Protein AF-A0AAD7UH93-F1 (afdb_monomer_lite)

Structure (mmCIF, N/CA/C/O backbone):
data_AF-A0AAD7UH93-F1
#
_entry.id   AF-A0AAD7UH93-F1
#
loop_
_atom_site.group_PDB
_atom_site.id
_atom_site.type_symbol
_atom_site.label_atom_id
_atom_site.label_alt_id
_atom_site.label_comp_id
_atom_site.label_asym_id
_atom_site.label_entity_id
_atom_site.label_seq_id
_atom_site.pdbx_PDB_ins_code
_atom_site.Cartn_x
_atom_site.Cartn_y
_atom_site.Cartn_z
_atom_site.occupancy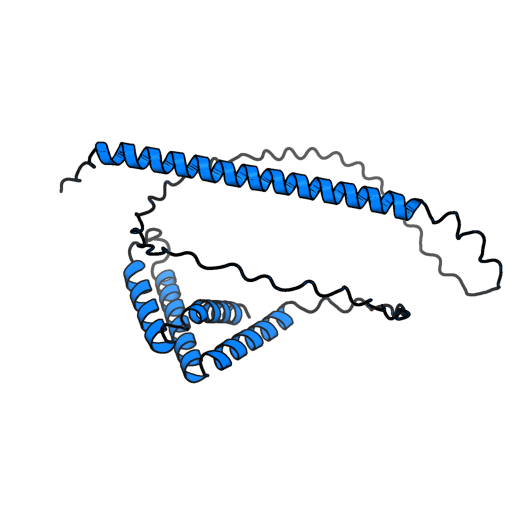
_atom_site.B_iso_or_equiv
_atom_site.auth_seq_id
_atom_site.auth_comp_id
_atom_site.auth_asym_id
_atom_site.auth_atom_id
_atom_site.pdbx_PDB_model_num
ATOM 1 N N . MET A 1 1 ? 39.355 0.884 -22.010 1.00 44.31 1 MET A N 1
ATOM 2 C CA . MET A 1 1 ? 38.090 1.369 -21.426 1.00 44.31 1 MET A CA 1
ATOM 3 C C . MET A 1 1 ? 38.388 2.728 -20.828 1.00 44.31 1 MET A C 1
ATOM 5 O O . MET A 1 1 ? 39.235 2.792 -19.950 1.00 44.31 1 MET A O 1
ATOM 9 N N . GLY A 1 2 ? 37.830 3.796 -21.395 1.00 57.25 2 GLY A N 1
ATOM 10 C CA . GLY A 1 2 ? 37.957 5.149 -20.855 1.00 57.25 2 GLY A CA 1
ATOM 11 C C . GLY A 1 2 ? 36.625 5.533 -20.232 1.00 57.25 2 GLY A C 1
ATOM 12 O O . GLY A 1 2 ? 35.611 5.472 -20.922 1.00 57.25 2 GLY A O 1
ATOM 13 N N . TRP A 1 3 ? 36.628 5.859 -18.944 1.00 62.72 3 TRP A N 1
ATOM 14 C CA . TRP A 1 3 ? 35.484 6.475 -18.283 1.00 62.72 3 TRP A CA 1
ATOM 15 C C . TRP A 1 3 ? 35.371 7.900 -18.823 1.00 62.72 3 TRP A C 1
ATOM 17 O O . TRP A 1 3 ? 36.343 8.655 -18.775 1.00 62.72 3 TRP A O 1
ATOM 27 N N . ALA A 1 4 ? 34.236 8.227 -19.437 1.00 67.00 4 ALA A N 1
ATOM 28 C CA . ALA A 1 4 ? 33.980 9.577 -19.915 1.00 67.00 4 ALA A CA 1
ATOM 29 C C . ALA A 1 4 ? 33.965 10.518 -18.703 1.00 67.00 4 ALA A C 1
ATOM 31 O O . ALA A 1 4 ? 33.222 10.275 -17.754 1.00 67.00 4 ALA A O 1
ATOM 32 N N . GLN A 1 5 ? 34.811 11.551 -18.716 1.00 66.06 5 GLN A N 1
ATOM 33 C CA . GLN A 1 5 ? 34.751 12.597 -17.700 1.00 66.06 5 GLN A CA 1
ATOM 34 C C . GLN A 1 5 ? 33.434 13.369 -17.878 1.00 66.06 5 GLN A C 1
ATOM 36 O O . GLN A 1 5 ? 33.130 13.748 -19.013 1.00 66.06 5 GLN A O 1
ATOM 41 N N . PRO A 1 6 ? 32.641 13.559 -16.810 1.00 64.75 6 PRO A N 1
ATOM 42 C CA . PRO A 1 6 ? 31.413 14.341 -16.879 1.00 64.75 6 PRO A CA 1
ATOM 43 C C . PRO A 1 6 ? 31.722 15.795 -17.259 1.00 64.75 6 PRO A C 1
ATOM 45 O O . PRO A 1 6 ? 32.748 16.346 -16.857 1.00 64.75 6 PRO A O 1
ATOM 48 N N . ASP A 1 7 ? 30.844 16.390 -18.072 1.00 67.44 7 ASP A N 1
ATOM 49 C CA . ASP A 1 7 ? 30.955 17.791 -18.486 1.00 67.44 7 ASP A CA 1
ATOM 50 C C . ASP A 1 7 ? 30.861 18.697 -17.240 1.00 67.44 7 ASP A C 1
ATOM 52 O O . ASP A 1 7 ? 29.869 18.588 -16.515 1.00 67.44 7 ASP A O 1
ATOM 56 N N . PRO A 1 8 ? 31.833 19.593 -16.990 1.00 70.44 8 PRO A N 1
ATOM 57 C CA . PRO A 1 8 ? 31.873 20.424 -15.781 1.00 70.44 8 PRO A CA 1
ATOM 58 C C . PRO A 1 8 ? 30.649 21.339 -15.648 1.00 70.44 8 PRO A C 1
ATOM 60 O O . PRO A 1 8 ? 30.152 21.536 -14.547 1.00 70.44 8 PRO A O 1
ATOM 63 N N . ASP A 1 9 ? 30.095 21.800 -16.770 1.00 69.31 9 ASP A N 1
ATOM 64 C CA . ASP A 1 9 ? 28.918 22.676 -16.785 1.00 69.31 9 ASP A CA 1
ATOM 65 C C . ASP A 1 9 ? 27.647 21.979 -16.256 1.00 69.31 9 ASP A C 1
ATOM 67 O O . ASP A 1 9 ? 26.721 22.643 -15.812 1.00 69.31 9 ASP A O 1
ATOM 71 N N . LYS A 1 10 ? 27.582 20.638 -16.275 1.00 66.38 10 LYS A N 1
ATOM 72 C CA . LYS A 1 10 ? 26.445 19.880 -15.711 1.00 66.38 10 LYS A CA 1
ATOM 73 C C . LYS A 1 10 ? 26.576 19.638 -14.208 1.00 66.38 10 LYS A C 1
ATOM 75 O O . LYS A 1 10 ? 25.622 19.171 -13.596 1.00 66.38 10 LYS A O 1
ATOM 80 N N . ILE A 1 11 ? 27.760 19.878 -13.647 1.00 66.44 11 ILE A N 1
ATOM 81 C CA . ILE A 1 11 ? 28.032 19.689 -12.222 1.00 66.44 11 ILE A CA 1
ATOM 82 C C . ILE A 1 11 ? 27.521 20.907 -11.450 1.00 66.44 11 ILE A C 1
ATOM 84 O O . ILE A 1 11 ? 26.835 20.726 -10.453 1.00 66.44 11 ILE A O 1
ATOM 88 N N . GLU A 1 12 ? 27.742 22.122 -11.964 1.00 70.31 12 GLU A N 1
ATOM 89 C CA . GLU A 1 12 ? 27.239 23.356 -11.335 1.00 70.31 12 GLU A CA 1
ATOM 90 C C . GLU A 1 12 ? 25.698 23.378 -11.248 1.00 70.31 12 GLU A C 1
ATOM 92 O O . GLU A 1 12 ? 25.150 23.674 -10.189 1.00 70.31 12 GLU A O 1
ATOM 97 N N . ASP A 1 13 ? 24.994 22.968 -12.312 1.00 77.56 13 ASP A N 1
ATOM 98 C CA . ASP A 1 13 ? 23.522 22.865 -12.303 1.00 77.56 13 ASP A CA 1
ATOM 99 C C . ASP A 1 13 ? 23.018 21.824 -11.277 1.00 77.56 13 ASP A C 1
ATOM 101 O O . ASP A 1 13 ? 21.977 22.008 -10.646 1.00 77.56 13 ASP A O 1
ATOM 105 N N . ALA A 1 14 ? 23.754 20.721 -11.093 1.00 74.81 14 ALA A N 1
ATOM 106 C CA . ALA A 1 14 ? 23.387 19.676 -10.139 1.00 74.81 14 ALA A CA 1
ATOM 107 C C . ALA A 1 14 ? 23.611 20.117 -8.684 1.00 74.81 14 ALA A C 1
ATOM 109 O O . ALA A 1 14 ? 22.807 19.786 -7.815 1.00 74.81 14 ALA A O 1
ATOM 110 N N . GLU A 1 15 ? 24.673 20.879 -8.420 1.00 87.44 15 GLU A N 1
ATOM 111 C CA . GLU A 1 15 ? 24.954 21.448 -7.099 1.00 87.44 15 GLU A CA 1
ATOM 112 C C . GLU A 1 15 ? 23.875 22.462 -6.680 1.00 87.44 15 GLU A C 1
ATOM 114 O O . GLU A 1 15 ? 23.418 22.435 -5.535 1.00 87.44 15 GLU A O 1
ATOM 119 N N . GLU A 1 16 ? 23.400 23.309 -7.602 1.00 89.56 16 GLU A N 1
ATOM 120 C CA . GLU A 1 16 ? 22.313 24.259 -7.321 1.00 89.56 16 GLU A CA 1
ATOM 121 C C . GLU A 1 16 ? 20.979 23.541 -7.040 1.00 89.56 16 GLU A C 1
ATOM 123 O O . GLU A 1 16 ? 20.253 23.906 -6.109 1.00 89.56 16 GLU A O 1
ATOM 128 N N . ASP A 1 17 ? 20.665 22.481 -7.789 1.00 88.25 17 ASP A N 1
ATOM 129 C CA . ASP A 1 17 ? 19.469 21.661 -7.560 1.00 88.25 17 ASP A CA 1
ATOM 130 C C . ASP A 1 17 ? 19.500 20.952 -6.195 1.00 88.25 17 ASP A C 1
ATOM 132 O O . ASP A 1 17 ? 18.473 20.893 -5.507 1.00 88.25 17 ASP A O 1
ATOM 136 N N . ILE A 1 18 ? 20.668 20.447 -5.780 1.00 91.00 18 ILE A N 1
ATOM 137 C CA . ILE A 1 18 ? 20.858 19.827 -4.462 1.00 91.00 18 ILE A CA 1
ATOM 138 C C . ILE A 1 18 ? 20.639 20.864 -3.360 1.00 91.00 18 ILE A C 1
ATOM 140 O O . ILE A 1 18 ? 19.800 20.643 -2.487 1.00 91.00 18 ILE A O 1
ATOM 144 N N . HIS A 1 19 ? 21.289 22.025 -3.446 1.00 94.38 19 HIS A N 1
ATOM 145 C CA . HIS A 1 19 ? 21.152 23.075 -2.436 1.00 94.38 19 HIS A CA 1
ATOM 146 C C . HIS A 1 19 ? 19.698 23.565 -2.307 1.00 94.38 19 HIS A C 1
ATOM 148 O O . HIS A 1 19 ? 19.180 23.745 -1.205 1.00 94.38 19 HIS A O 1
ATOM 154 N N . ASN A 1 20 ? 18.992 23.738 -3.428 1.00 93.38 20 ASN A N 1
ATOM 155 C CA . ASN A 1 20 ? 17.572 24.106 -3.418 1.00 93.38 20 ASN A CA 1
ATOM 156 C C . ASN A 1 20 ? 16.704 23.032 -2.745 1.00 93.38 20 ASN A C 1
ATOM 158 O O . ASN A 1 20 ? 15.717 23.342 -2.068 1.00 93.38 20 ASN A O 1
ATOM 162 N N . ARG A 1 21 ? 17.047 21.753 -2.937 1.00 94.19 21 ARG A N 1
ATOM 163 C CA . ARG A 1 21 ? 16.331 20.641 -2.314 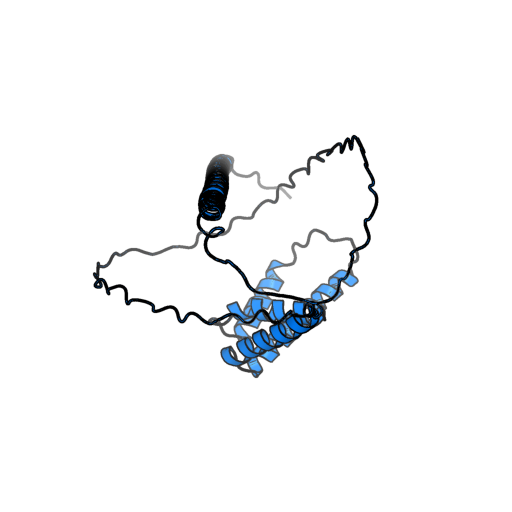1.00 94.19 21 ARG A CA 1
ATOM 164 C C . ARG A 1 21 ? 16.593 20.569 -0.812 1.00 94.19 21 ARG A C 1
ATOM 166 O O . ARG A 1 21 ? 15.646 20.318 -0.066 1.00 94.19 21 ARG A O 1
ATOM 173 N N . GLU A 1 22 ? 17.827 20.801 -0.383 1.00 94.31 22 GLU A N 1
ATOM 174 C CA . GLU A 1 22 ? 18.216 20.883 1.027 1.00 94.31 22 GLU A CA 1
ATOM 175 C C . GLU A 1 22 ? 17.482 22.026 1.732 1.00 94.31 22 GLU A C 1
ATOM 177 O O . GLU A 1 22 ? 16.788 21.779 2.717 1.00 94.31 22 GLU A O 1
ATOM 182 N N . GLU A 1 23 ? 17.498 23.237 1.164 1.00 97.31 23 GLU A N 1
ATOM 183 C CA . GLU A 1 23 ? 16.775 24.395 1.713 1.00 97.31 23 GLU A CA 1
ATOM 184 C C . GLU A 1 23 ? 15.265 24.112 1.838 1.00 97.31 23 GLU A C 1
ATOM 186 O O . GLU A 1 23 ? 14.625 24.448 2.841 1.00 97.31 23 GLU A O 1
ATOM 191 N N . GLN A 1 24 ? 14.675 23.431 0.848 1.00 95.69 24 GLN A N 1
ATOM 192 C CA . GLN A 1 24 ? 13.274 23.018 0.919 1.00 95.69 24 GLN A CA 1
ATOM 193 C C . GLN A 1 24 ? 13.020 22.035 2.074 1.00 95.69 24 GLN A C 1
ATOM 195 O O . GLN A 1 24 ? 12.021 22.169 2.789 1.00 95.69 24 GLN A O 1
ATOM 200 N N . LEU A 1 25 ? 13.884 21.032 2.245 1.00 94.62 25 LEU A N 1
ATOM 201 C CA . LEU A 1 25 ? 13.751 20.036 3.309 1.00 94.62 25 LEU A CA 1
ATOM 202 C C . LEU A 1 25 ? 13.932 20.667 4.695 1.00 94.62 25 LEU A C 1
ATOM 204 O O . LEU A 1 25 ? 13.162 20.355 5.607 1.00 94.62 25 LEU A O 1
ATOM 208 N N . GLU A 1 26 ? 14.870 21.602 4.846 1.00 95.62 26 GLU A N 1
ATOM 209 C CA . GLU A 1 26 ? 15.052 22.373 6.077 1.00 95.62 26 GLU A CA 1
ATOM 210 C C . GLU A 1 26 ? 13.798 23.183 6.432 1.00 95.62 26 GLU A C 1
ATOM 212 O O . GLU A 1 26 ? 13.328 23.131 7.573 1.00 95.62 26 GLU A O 1
ATOM 217 N N . ALA A 1 27 ? 13.185 23.854 5.452 1.00 96.56 27 ALA A N 1
ATOM 218 C CA . ALA A 1 27 ? 11.944 24.599 5.660 1.00 96.56 27 ALA A CA 1
ATOM 219 C C . ALA A 1 27 ? 10.768 23.687 6.072 1.00 96.56 27 ALA A C 1
ATOM 221 O O . ALA A 1 27 ? 9.943 24.057 6.917 1.00 96.56 27 ALA A O 1
ATOM 222 N N . GLU A 1 28 ? 10.677 22.477 5.509 1.00 94.19 28 GLU A N 1
ATOM 223 C CA . GLU A 1 28 ? 9.668 21.481 5.896 1.00 94.19 28 GLU A CA 1
ATOM 224 C C . GLU A 1 28 ? 9.896 20.960 7.330 1.00 94.19 28 GLU A C 1
ATOM 226 O O . GLU A 1 28 ? 8.941 20.830 8.113 1.00 94.19 28 GLU A O 1
ATOM 231 N N . LEU A 1 29 ? 11.151 20.715 7.718 1.00 96.25 29 LEU A N 1
ATOM 232 C CA . LEU A 1 29 ? 11.515 20.335 9.085 1.00 96.25 29 LEU A CA 1
ATOM 233 C C . LEU A 1 29 ? 11.204 21.450 10.088 1.00 96.25 29 LEU A C 1
ATOM 235 O O . LEU A 1 29 ? 10.614 21.188 11.141 1.00 96.25 29 LEU A O 1
ATOM 239 N N . GLU A 1 30 ? 11.516 22.702 9.759 1.00 97.19 30 GLU A N 1
ATOM 240 C CA . GLU A 1 30 ? 11.187 23.841 10.614 1.00 97.19 30 GLU A CA 1
ATOM 241 C C . GLU A 1 30 ? 9.667 23.979 10.789 1.00 97.19 30 GLU A C 1
ATOM 243 O O . GLU A 1 30 ? 9.171 24.064 11.918 1.00 97.19 30 GLU A O 1
ATOM 248 N N . TYR A 1 31 ? 8.903 23.879 9.698 1.00 97.12 31 TYR A N 1
ATOM 249 C CA . TYR A 1 31 ? 7.442 23.927 9.741 1.00 97.12 31 TYR A CA 1
ATOM 250 C C . TYR A 1 31 ? 6.842 22.836 10.642 1.00 97.12 31 TYR A C 1
ATOM 252 O O . TYR A 1 31 ? 5.959 23.099 11.472 1.00 97.12 31 TYR A O 1
ATOM 260 N N . THR A 1 32 ? 7.311 21.593 10.508 1.00 94.56 32 THR A N 1
ATOM 261 C CA . THR A 1 32 ? 6.820 20.475 11.329 1.00 94.56 32 THR A CA 1
ATOM 262 C C . THR A 1 32 ? 7.191 20.639 12.802 1.00 94.56 32 THR A C 1
ATOM 264 O O . THR A 1 32 ? 6.356 20.357 13.673 1.00 94.56 32 THR A O 1
ATOM 267 N N . LYS A 1 33 ? 8.382 21.172 13.099 1.00 96.69 33 LYS A N 1
ATOM 268 C CA . LYS A 1 33 ? 8.819 21.513 14.457 1.00 96.69 33 LYS A CA 1
ATOM 269 C C . LYS A 1 33 ? 7.914 22.570 15.088 1.00 96.69 33 LYS A C 1
ATOM 271 O O . LYS A 1 33 ? 7.389 22.332 16.179 1.00 96.69 33 LYS A O 1
ATOM 276 N N . THR A 1 34 ? 7.635 23.670 14.383 1.00 97.25 34 THR A N 1
ATOM 277 C CA . THR A 1 34 ? 6.711 24.715 14.857 1.00 97.25 34 THR A CA 1
ATOM 278 C C . THR A 1 34 ? 5.322 24.144 15.136 1.00 97.25 34 THR A C 1
ATOM 280 O O . THR A 1 34 ? 4.753 24.366 16.206 1.00 97.25 34 THR A O 1
ATOM 283 N N . ARG A 1 35 ? 4.783 23.320 14.230 1.00 97.56 35 ARG A N 1
ATOM 284 C CA . ARG A 1 35 ? 3.468 22.689 14.415 1.00 97.56 35 ARG A CA 1
ATOM 285 C C . ARG A 1 35 ? 3.420 21.778 15.647 1.00 97.56 35 ARG A C 1
ATOM 287 O O . ARG A 1 35 ? 2.410 21.742 16.355 1.00 97.56 35 ARG A O 1
ATOM 294 N N . CYS A 1 36 ? 4.495 21.039 15.922 1.00 97.50 36 CYS A N 1
ATOM 295 C CA . CYS A 1 36 ? 4.596 20.213 17.125 1.00 97.50 36 CYS A CA 1
ATOM 296 C C . CYS A 1 36 ? 4.598 21.062 18.405 1.00 97.50 36 CYS A C 1
ATOM 298 O O . CYS A 1 36 ? 3.958 20.695 19.394 1.00 97.50 36 CYS A O 1
ATOM 300 N N . GLU A 1 37 ? 5.284 22.205 18.395 1.00 97.69 37 GLU A N 1
ATOM 301 C CA . GLU A 1 37 ? 5.305 23.148 19.517 1.00 97.69 37 GLU A CA 1
ATOM 302 C C . GLU A 1 37 ? 3.927 23.777 19.769 1.00 97.69 37 GLU A C 1
ATOM 304 O O . GLU A 1 37 ? 3.464 23.807 20.914 1.00 97.69 37 GLU A O 1
ATOM 309 N N . GLU A 1 38 ? 3.218 24.185 18.714 1.00 96.06 38 GLU A N 1
ATOM 310 C CA . GLU A 1 38 ? 1.838 24.681 18.805 1.00 96.06 38 GLU A CA 1
ATOM 311 C C . GLU A 1 38 ? 0.882 23.633 19.389 1.00 96.06 38 GLU A C 1
ATOM 313 O O . GLU A 1 38 ? 0.045 23.944 20.247 1.00 96.06 38 GLU A O 1
ATOM 318 N N . LEU A 1 39 ? 1.022 22.370 18.970 1.00 97.81 39 LEU A N 1
ATOM 319 C CA . LEU A 1 39 ? 0.215 21.271 19.492 1.00 97.81 39 LEU A CA 1
ATOM 320 C C . LEU A 1 39 ? 0.493 21.042 20.984 1.00 97.81 39 LEU A C 1
ATOM 322 O O . LEU A 1 39 ? -0.452 20.937 21.770 1.00 97.81 39 LEU A O 1
ATOM 326 N N . ARG A 1 40 ? 1.769 21.019 21.402 1.00 97.50 40 ARG A N 1
ATOM 327 C CA . ARG A 1 40 ? 2.135 20.909 22.827 1.00 97.50 40 ARG A CA 1
ATOM 328 C C . ARG A 1 40 ? 1.537 22.047 23.645 1.00 97.50 40 ARG A C 1
ATOM 330 O O . ARG A 1 40 ? 0.949 21.788 24.696 1.00 97.50 40 ARG A O 1
ATOM 337 N N . LYS A 1 41 ? 1.636 23.284 23.153 1.00 97.56 41 LYS A N 1
ATOM 338 C CA . LYS A 1 41 ? 1.053 24.462 23.804 1.00 97.56 41 LYS A CA 1
ATOM 339 C C . LYS A 1 41 ? -0.462 24.317 23.958 1.00 97.56 41 LYS A C 1
ATOM 341 O O . LYS A 1 41 ? -0.980 24.471 25.060 1.00 97.56 41 LYS A O 1
ATOM 346 N N . THR A 1 42 ? -1.160 23.912 22.898 1.00 97.94 42 THR A N 1
ATOM 347 C CA . THR A 1 42 ? -2.618 23.700 22.920 1.00 97.94 42 THR A CA 1
ATOM 348 C C . THR A 1 42 ? -3.028 22.617 23.920 1.00 97.94 42 THR A C 1
ATOM 350 O O . THR A 1 42 ? -4.016 22.766 24.647 1.00 97.94 42 THR A O 1
ATOM 353 N N . LEU A 1 43 ? -2.258 21.528 24.008 1.00 97.62 43 LEU A N 1
ATOM 354 C CA . LEU A 1 43 ? -2.485 20.474 24.997 1.00 97.62 43 LEU A CA 1
ATOM 355 C C . LEU A 1 43 ? -2.263 20.976 26.428 1.00 97.62 43 LEU A C 1
ATOM 357 O O . LEU A 1 43 ? -3.058 20.662 27.316 1.00 97.62 43 LEU A O 1
ATOM 361 N N . GLN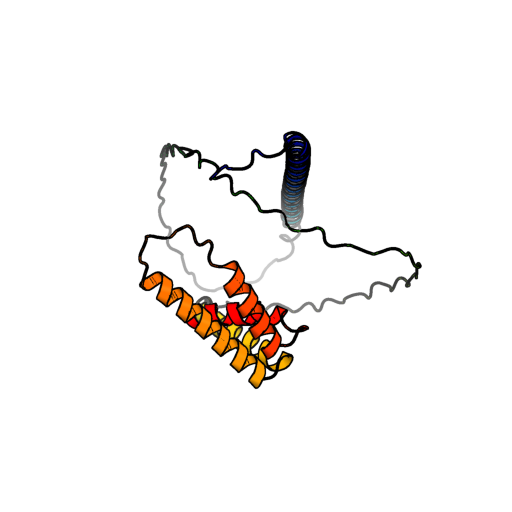 A 1 44 ? -1.228 21.783 26.664 1.00 96.62 44 GLN A N 1
ATOM 362 C CA . GLN A 1 44 ? -0.953 22.376 27.972 1.00 96.62 44 GLN A CA 1
ATOM 363 C C . GLN A 1 44 ? -2.028 23.394 28.388 1.00 96.62 44 GLN A C 1
ATOM 365 O O . GLN A 1 44 ? -2.453 23.401 29.550 1.00 96.62 44 GLN A O 1
ATOM 370 N N . ASP A 1 45 ? -2.521 24.196 27.446 1.00 95.62 45 ASP A N 1
ATOM 371 C CA . ASP A 1 45 ? -3.627 25.130 27.657 1.00 95.62 45 ASP A CA 1
ATOM 372 C C . ASP A 1 45 ? -4.919 24.378 27.990 1.00 95.62 45 ASP A C 1
ATOM 374 O O . ASP A 1 45 ? -5.584 24.690 28.981 1.00 95.62 45 ASP A O 1
ATOM 378 N N . THR A 1 46 ? -5.229 23.317 27.239 1.00 96.50 46 THR A N 1
ATOM 379 C CA . THR A 1 46 ? -6.396 22.454 27.485 1.00 96.50 46 THR A CA 1
ATOM 380 C C . THR A 1 46 ? -6.301 21.770 28.847 1.00 96.50 46 THR A C 1
ATOM 382 O O . THR A 1 46 ? -7.267 21.763 29.610 1.00 96.50 46 THR A O 1
ATOM 385 N N . LYS A 1 47 ? -5.120 21.256 29.210 1.00 95.00 47 LYS A N 1
ATOM 386 C CA . LYS A 1 47 ? -4.859 20.673 30.533 1.00 95.00 47 LYS A CA 1
ATOM 387 C C . LYS A 1 47 ? -5.094 21.694 31.647 1.00 95.00 47 LYS A C 1
ATOM 389 O O . LYS A 1 47 ? -5.766 21.388 32.631 1.00 95.00 47 LYS A O 1
ATOM 394 N N . SER A 1 48 ? -4.586 22.913 31.484 1.00 93.62 48 SER A N 1
ATOM 395 C CA . SER A 1 48 ? -4.747 24.001 32.456 1.00 93.62 48 SER A CA 1
ATOM 396 C C . SER A 1 48 ? -6.196 24.485 32.559 1.00 93.62 48 SER A C 1
ATOM 398 O O . SER A 1 48 ? -6.653 24.852 33.643 1.00 93.62 48 SER A O 1
ATOM 400 N N . TYR A 1 49 ? -6.927 24.481 31.444 1.00 94.12 49 TYR A N 1
ATOM 401 C CA . TYR A 1 49 ? -8.351 24.794 31.393 1.00 94.12 49 TYR A CA 1
ATOM 402 C C . TYR A 1 49 ? -9.177 23.734 32.125 1.00 94.12 49 TYR A C 1
ATOM 404 O O . TYR A 1 49 ? -9.977 24.075 32.993 1.00 94.12 49 TYR A O 1
ATOM 412 N N . ILE A 1 50 ? -8.934 22.448 31.850 1.00 91.56 50 ILE A N 1
ATOM 413 C CA . ILE A 1 50 ? -9.601 21.336 32.538 1.00 91.56 50 ILE A CA 1
ATOM 414 C C . ILE A 1 50 ? -9.302 21.380 34.037 1.00 91.56 50 ILE A C 1
ATOM 416 O O . ILE A 1 50 ? -10.226 21.240 34.827 1.00 91.56 50 ILE A O 1
ATOM 420 N N . ALA A 1 51 ? -8.053 21.628 34.444 1.00 87.00 51 ALA A N 1
ATOM 421 C CA . ALA A 1 51 ? -7.694 21.737 35.858 1.00 87.00 51 ALA A CA 1
ATOM 422 C C . ALA A 1 51 ? -8.466 22.863 36.574 1.00 87.00 51 ALA A C 1
ATOM 424 O O . ALA A 1 51 ? -8.973 22.656 37.675 1.00 87.00 51 ALA A O 1
ATOM 425 N N . ARG A 1 52 ? -8.623 24.032 35.932 1.00 87.12 52 ARG A N 1
ATOM 426 C CA . ARG A 1 52 ? -9.426 25.147 36.466 1.00 87.12 52 ARG A CA 1
ATOM 427 C C . ARG A 1 52 ? -10.918 24.817 36.531 1.00 87.12 52 ARG A C 1
ATOM 429 O O . ARG A 1 52 ? -11.554 25.079 37.547 1.00 87.12 52 ARG A O 1
ATOM 436 N N . THR A 1 53 ? -11.471 24.215 35.482 1.00 85.81 53 THR A N 1
ATOM 437 C CA . THR A 1 53 ? -12.897 23.860 35.419 1.00 85.81 53 THR A CA 1
ATOM 438 C C . THR A 1 53 ? -13.250 22.717 36.376 1.00 85.81 53 THR A C 1
ATOM 440 O O . THR A 1 53 ? -14.306 22.743 37.002 1.00 85.81 53 THR A O 1
ATOM 443 N N . ALA A 1 54 ? -12.363 21.733 36.533 1.00 80.56 54 ALA A N 1
ATOM 444 C CA . ALA A 1 54 ? -12.554 20.607 37.442 1.00 80.56 54 ALA A CA 1
ATOM 445 C C . ALA A 1 54 ? -12.371 21.005 38.917 1.00 80.56 54 ALA A C 1
ATOM 447 O O . ALA A 1 54 ? -13.061 20.462 39.774 1.00 80.56 54 ALA A O 1
ATOM 448 N N . GLY A 1 55 ? -11.484 21.964 39.215 1.00 62.59 55 GLY A N 1
ATOM 449 C CA . GLY A 1 55 ? -11.241 22.445 40.580 1.00 62.59 55 GLY A CA 1
ATOM 450 C C . GLY A 1 55 ? -12.235 23.496 41.096 1.00 62.59 55 GLY A C 1
ATOM 451 O O . GLY A 1 55 ? -12.304 23.710 42.299 1.00 62.59 55 GLY A O 1
ATOM 452 N N . GLY A 1 56 ? -13.006 24.156 40.222 1.00 55.84 56 GLY A N 1
ATOM 453 C CA . GLY A 1 56 ? -13.840 25.310 40.596 1.00 55.84 56 GLY A CA 1
ATOM 454 C C . GLY A 1 56 ? -15.269 25.018 41.076 1.00 55.84 56 GLY A C 1
ATOM 455 O O . GLY A 1 56 ? -15.904 25.921 41.606 1.00 55.84 56 GLY A O 1
ATOM 456 N N . ASN A 1 57 ? -15.795 23.797 40.910 1.00 50.81 57 ASN A N 1
ATOM 457 C CA . ASN A 1 57 ? -17.224 23.509 41.144 1.00 50.81 57 ASN A CA 1
ATOM 458 C C . ASN A 1 57 ? -17.521 22.373 42.141 1.00 50.81 57 ASN A C 1
ATOM 460 O O . ASN A 1 57 ? -18.687 22.036 42.344 1.00 50.81 57 ASN A O 1
ATOM 464 N N . THR A 1 58 ? -16.516 21.791 42.801 1.00 50.16 58 THR A N 1
ATOM 465 C CA . THR A 1 58 ? -16.751 20.716 43.784 1.00 50.16 58 THR A CA 1
ATOM 466 C C . THR A 1 58 ? -17.029 21.207 45.207 1.00 50.16 58 THR A C 1
ATOM 468 O O . THR A 1 58 ? -17.479 20.408 46.022 1.00 50.16 58 THR A O 1
ATOM 471 N N . GLU A 1 59 ? -16.853 22.496 45.524 1.00 48.31 59 GLU A N 1
ATOM 472 C CA . GLU A 1 59 ? -17.208 23.027 46.857 1.00 48.31 59 GLU A CA 1
ATOM 473 C C . GLU A 1 59 ? -18.680 23.464 46.986 1.00 48.31 59 GLU A C 1
ATOM 475 O O . GLU A 1 59 ? -19.212 23.488 48.092 1.00 48.31 59 GLU A O 1
ATOM 480 N N . ALA A 1 60 ? -19.394 23.721 45.883 1.00 49.16 60 ALA A N 1
ATOM 481 C CA . ALA A 1 60 ? -20.807 24.130 45.936 1.00 49.16 60 ALA A CA 1
ATOM 482 C C . ALA A 1 60 ? -21.808 22.954 45.926 1.00 49.16 60 ALA A C 1
ATOM 484 O O . ALA A 1 60 ? -22.997 23.160 46.164 1.00 49.16 60 ALA A O 1
ATOM 485 N N . LEU A 1 61 ? -21.347 21.719 45.687 1.00 47.16 61 LEU A N 1
ATOM 486 C CA . LEU A 1 61 ? -22.197 20.519 45.642 1.00 47.16 61 LEU A CA 1
ATOM 487 C C . LEU A 1 61 ? -21.942 19.539 46.803 1.00 47.16 61 LEU A C 1
ATOM 489 O O . LEU A 1 61 ? -22.368 18.392 46.738 1.00 47.16 61 LEU A O 1
ATOM 493 N N . ALA A 1 62 ? -21.260 19.975 47.867 1.00 46.50 62 ALA A N 1
ATOM 494 C CA . ALA A 1 62 ? -21.087 19.199 49.102 1.00 46.50 62 ALA A CA 1
ATOM 495 C C . ALA A 1 62 ? -22.089 19.589 50.213 1.00 46.50 62 ALA A C 1
ATOM 497 O O . ALA A 1 62 ? -22.103 18.971 51.274 1.00 46.50 62 ALA A O 1
ATOM 498 N N . ALA A 1 63 ? -22.953 20.587 49.980 1.00 47.06 63 ALA A N 1
ATOM 499 C CA . ALA A 1 63 ? -23.896 21.107 50.979 1.00 47.06 63 ALA A CA 1
ATOM 500 C C . ALA A 1 63 ? -25.352 20.607 50.830 1.00 47.06 63 ALA A C 1
ATOM 502 O O . ALA A 1 63 ? -26.212 21.035 51.595 1.00 47.06 63 ALA A O 1
ATOM 503 N N . ALA A 1 64 ? -25.658 19.722 49.868 1.00 49.19 64 ALA A N 1
ATOM 504 C CA . ALA A 1 64 ? -27.045 19.371 49.515 1.00 49.19 64 ALA A CA 1
ATOM 505 C C . ALA A 1 64 ? -27.375 17.865 49.492 1.00 49.19 64 ALA A C 1
ATOM 507 O O . ALA A 1 64 ? -28.378 17.469 48.905 1.00 49.19 64 ALA A O 1
ATOM 508 N N . THR A 1 65 ? -26.585 17.016 50.149 1.00 50.00 65 THR A N 1
ATOM 509 C CA . THR A 1 65 ? -26.976 15.617 50.405 1.00 50.00 65 THR A CA 1
ATOM 510 C C . THR A 1 65 ? -26.793 15.306 51.878 1.00 50.00 65 THR A C 1
ATOM 512 O O . THR A 1 65 ? -25.818 14.683 52.297 1.00 50.00 65 THR A O 1
ATOM 515 N N . GLY A 1 66 ? -27.737 15.823 52.661 1.00 44.75 66 GLY A N 1
ATOM 516 C CA . GLY A 1 66 ? -28.017 15.314 53.987 1.00 44.75 66 GLY A CA 1
ATOM 517 C C . GLY A 1 66 ? -28.641 13.923 53.898 1.00 44.75 66 GLY A C 1
ATOM 518 O O . GLY A 1 66 ? -29.481 13.672 53.041 1.00 44.75 66 GLY A O 1
ATOM 519 N N . ASP A 1 67 ? -28.186 13.081 54.820 1.00 49.97 67 ASP A N 1
ATOM 520 C CA . ASP A 1 67 ? -29.003 12.146 55.589 1.00 49.97 67 ASP A CA 1
ATOM 521 C C . ASP A 1 67 ? -29.771 11.061 54.812 1.00 49.97 67 ASP A C 1
ATOM 523 O O . ASP A 1 67 ? -30.867 11.292 54.324 1.00 49.97 67 ASP A O 1
ATOM 527 N N . GLU A 1 68 ? -29.215 9.842 54.773 1.00 43.59 68 GLU A N 1
ATOM 528 C CA . GLU A 1 68 ? -29.935 8.666 55.286 1.00 43.59 68 GLU A CA 1
ATOM 529 C C . GLU A 1 68 ? -29.027 7.423 55.434 1.00 43.59 68 GLU A C 1
ATOM 531 O O . GLU A 1 68 ? -28.467 6.876 54.489 1.00 43.59 68 GLU A O 1
ATOM 536 N N . SER A 1 69 ? -28.908 6.989 56.690 1.00 44.75 69 SER A N 1
ATOM 537 C CA . SER A 1 69 ? -28.991 5.605 57.178 1.00 44.75 69 SER A CA 1
ATOM 538 C C . SER A 1 69 ? -28.292 4.432 56.453 1.00 44.75 69 SER A C 1
ATOM 540 O O . SER A 1 69 ? -28.800 3.832 55.516 1.00 44.75 69 SER A O 1
ATOM 542 N N . ARG A 1 70 ? -27.278 3.934 57.178 1.00 48.66 70 ARG A N 1
ATOM 543 C CA . ARG A 1 70 ? -27.167 2.566 57.741 1.00 48.66 70 ARG A CA 1
ATOM 544 C C . ARG A 1 70 ? -26.728 1.379 56.860 1.00 48.66 70 ARG A C 1
ATOM 546 O O . ARG A 1 70 ? -27.459 0.850 56.040 1.00 48.66 70 ARG A O 1
ATOM 553 N N . GLN A 1 71 ? -25.609 0.821 57.343 1.00 50.59 71 GLN A N 1
ATOM 554 C CA . GLN A 1 71 ? -25.282 -0.607 57.477 1.00 50.59 71 GLN A CA 1
ATOM 555 C C . GLN A 1 71 ? -24.935 -1.380 56.200 1.00 50.59 71 GLN A C 1
ATOM 557 O O . GLN A 1 71 ? -25.793 -1.952 55.545 1.00 50.59 71 GLN A O 1
ATOM 562 N N . SER A 1 72 ? -23.634 -1.575 55.972 1.00 41.94 72 SER A N 1
ATOM 563 C CA . SER A 1 72 ? -23.135 -2.878 55.527 1.00 41.94 72 SER A CA 1
ATOM 564 C C . SER A 1 72 ? -21.647 -3.027 55.837 1.00 41.94 72 SER A C 1
ATOM 566 O O . SER A 1 72 ? -20.884 -2.066 55.848 1.00 41.94 72 SER A O 1
ATOM 568 N N . SER A 1 73 ? -21.291 -4.251 56.188 1.00 46.69 73 SER A N 1
ATOM 569 C CA . SER A 1 73 ? -20.085 -4.722 56.852 1.00 46.69 73 SER A CA 1
ATOM 570 C C . SER A 1 73 ? -18.773 -4.429 56.130 1.00 46.69 73 SER A C 1
ATOM 572 O O . SER A 1 73 ? -18.678 -4.448 54.906 1.00 46.69 73 SER A O 1
ATOM 574 N N . GLY A 1 74 ? -17.737 -4.234 56.943 1.00 50.22 74 GLY A N 1
ATOM 575 C CA . GLY A 1 74 ? -16.406 -3.859 56.511 1.00 50.22 74 GLY A CA 1
ATOM 576 C C . GLY A 1 74 ? -15.674 -4.883 55.651 1.00 50.22 74 GLY A C 1
ATOM 577 O O . GLY A 1 74 ? -15.788 -6.093 55.828 1.00 50.22 74 GLY A O 1
ATOM 578 N N . HIS A 1 75 ? -14.803 -4.345 54.806 1.00 45.22 75 HIS A N 1
ATOM 579 C CA . HIS A 1 75 ? -13.596 -5.004 54.336 1.00 45.22 75 HIS A CA 1
ATOM 580 C C . HIS A 1 75 ? -12.445 -4.005 54.437 1.00 45.22 75 HIS A C 1
ATOM 582 O O . HIS A 1 75 ? -12.428 -2.955 53.801 1.00 45.22 75 HIS A O 1
ATOM 588 N N . ARG A 1 76 ? -11.521 -4.328 55.341 1.00 48.75 76 ARG A N 1
ATOM 589 C CA . ARG A 1 76 ? -10.309 -3.582 55.666 1.00 48.75 76 ARG A CA 1
ATOM 590 C C . ARG A 1 76 ? -9.226 -4.014 54.671 1.00 48.75 76 ARG A C 1
ATOM 592 O O . ARG A 1 76 ? -8.796 -5.163 54.766 1.00 48.75 76 ARG A O 1
ATOM 599 N N . PRO A 1 77 ? -8.764 -3.163 53.741 1.00 58.34 77 PRO A N 1
ATOM 600 C CA . PRO A 1 77 ? -7.601 -3.507 52.938 1.00 58.34 77 PRO A CA 1
ATOM 601 C C . PRO A 1 77 ? -6.346 -3.490 53.832 1.00 58.34 77 PRO A C 1
ATOM 603 O O . PRO A 1 77 ? -6.226 -2.625 54.713 1.00 58.34 77 PRO A O 1
ATOM 606 N N . PRO A 1 78 ? -5.418 -4.448 53.670 1.00 57.75 78 PRO A N 1
ATOM 607 C CA . PRO A 1 78 ? -4.194 -4.474 54.453 1.00 57.75 78 PRO A CA 1
ATOM 608 C C . PRO A 1 78 ? -3.300 -3.283 54.091 1.00 57.75 78 PRO A C 1
ATOM 610 O O . PRO A 1 78 ? -3.010 -3.018 52.926 1.00 57.75 78 PRO A O 1
ATOM 613 N N . LYS A 1 79 ? -2.835 -2.583 55.132 1.00 51.47 79 LYS A N 1
ATOM 614 C CA . LYS A 1 79 ? -1.719 -1.638 55.062 1.00 51.47 79 LYS A CA 1
ATOM 615 C C . LYS A 1 79 ? -0.486 -2.387 54.553 1.00 51.47 79 LYS A C 1
ATOM 617 O O . LYS A 1 79 ? 0.021 -3.254 55.262 1.00 51.47 79 LYS A O 1
ATOM 622 N N . ARG A 1 80 ? 0.016 -2.033 53.370 1.00 43.25 80 ARG A N 1
ATOM 623 C CA . ARG A 1 80 ? 1.399 -2.343 52.997 1.00 43.25 80 ARG A CA 1
ATOM 624 C C . ARG A 1 80 ? 2.318 -1.299 53.649 1.00 43.25 80 ARG A C 1
ATOM 626 O O . ARG A 1 80 ? 2.090 -0.107 53.436 1.00 43.25 80 ARG A O 1
ATOM 633 N N . PRO A 1 81 ? 3.288 -1.714 54.482 1.00 53.81 81 PRO A N 1
ATOM 634 C CA . PRO A 1 81 ? 4.313 -0.821 54.999 1.00 53.81 81 PRO A CA 1
ATOM 635 C C . PRO A 1 81 ? 5.302 -0.470 53.882 1.00 53.81 81 PRO A C 1
ATOM 637 O O . PRO A 1 81 ? 5.443 -1.207 52.907 1.00 53.81 81 PRO A O 1
ATOM 640 N N . GLY A 1 82 ? 5.913 0.702 54.023 1.00 52.31 82 GLY A N 1
ATOM 641 C CA . GLY A 1 82 ? 6.674 1.368 52.979 1.00 52.31 82 GLY A CA 1
ATOM 642 C C . GLY A 1 82 ? 7.930 0.645 52.504 1.00 52.31 82 GLY A C 1
ATOM 643 O O . GLY A 1 82 ? 8.517 -0.179 53.198 1.00 52.31 82 GLY A O 1
ATOM 644 N N . ALA A 1 83 ? 8.357 1.062 51.319 1.00 44.59 83 ALA A N 1
ATOM 645 C CA . ALA A 1 83 ? 9.732 0.983 50.871 1.00 44.59 83 ALA A CA 1
ATOM 646 C C . ALA A 1 83 ? 10.079 2.361 50.298 1.00 44.59 83 ALA A C 1
ATOM 648 O O . ALA A 1 83 ? 9.662 2.727 49.203 1.00 44.59 83 ALA A O 1
ATOM 649 N N . THR A 1 84 ? 10.772 3.153 51.107 1.00 54.34 84 THR A N 1
ATOM 650 C CA . THR A 1 84 ? 11.618 4.248 50.645 1.00 54.34 84 THR A CA 1
ATOM 651 C C . THR A 1 84 ? 12.774 3.623 49.871 1.00 54.34 84 THR A C 1
ATOM 653 O O . THR A 1 84 ? 13.633 2.989 50.480 1.00 54.34 84 THR A O 1
ATOM 656 N N . LEU A 1 85 ? 12.785 3.773 48.552 1.00 45.47 85 LEU A N 1
ATOM 657 C CA . LEU A 1 85 ? 13.974 3.545 47.738 1.00 45.47 85 LEU A CA 1
ATOM 658 C C . LEU A 1 85 ? 14.378 4.896 47.161 1.00 45.47 85 LEU A C 1
ATOM 660 O O . LEU A 1 85 ? 13.899 5.321 46.116 1.00 45.47 85 LEU A O 1
ATOM 664 N N . ASN A 1 86 ? 15.223 5.574 47.938 1.00 52.84 86 ASN A N 1
ATOM 665 C CA . ASN A 1 86 ? 16.257 6.427 47.381 1.00 52.84 86 ASN A CA 1
ATOM 666 C C . ASN A 1 86 ? 17.173 5.498 46.580 1.00 52.84 86 ASN A C 1
ATOM 668 O O . ASN A 1 86 ? 17.711 4.541 47.139 1.00 52.84 86 ASN A O 1
ATOM 672 N N . GLY A 1 87 ? 17.277 5.753 45.288 1.00 44.69 87 GLY A N 1
ATOM 673 C CA . GLY A 1 87 ? 18.185 5.079 44.380 1.00 44.69 87 GLY A CA 1
ATOM 674 C C . GLY A 1 87 ? 18.665 6.115 43.387 1.00 44.69 87 GLY A C 1
ATOM 675 O O . GLY A 1 87 ? 18.129 6.197 42.289 1.00 44.69 87 GLY A O 1
ATOM 676 N N . ASP A 1 88 ? 19.602 6.943 43.843 1.00 51.44 88 ASP A N 1
ATOM 677 C CA . ASP A 1 88 ? 20.610 7.549 42.987 1.00 51.44 88 ASP A CA 1
ATOM 678 C C . ASP A 1 88 ? 21.285 6.407 42.215 1.00 51.44 88 ASP A C 1
ATOM 680 O O . ASP A 1 88 ? 21.949 5.550 42.804 1.00 51.44 88 ASP A O 1
ATOM 684 N N . ALA A 1 89 ? 21.025 6.348 40.918 1.00 54.47 89 ALA A N 1
ATOM 685 C CA . ALA A 1 89 ? 21.813 5.587 39.972 1.00 54.47 89 ALA A CA 1
ATOM 686 C C . ALA A 1 89 ? 22.102 6.555 38.832 1.00 54.47 89 ALA A C 1
ATOM 688 O O . ALA A 1 89 ? 21.242 6.829 37.994 1.00 54.47 89 ALA A O 1
ATOM 689 N N . ASP A 1 90 ? 23.289 7.144 38.919 1.00 54.41 90 ASP A N 1
ATOM 690 C CA . ASP A 1 90 ? 24.035 7.663 37.789 1.00 54.41 90 ASP A CA 1
ATOM 691 C C . ASP A 1 90 ? 24.093 6.549 36.730 1.00 54.41 90 ASP A C 1
ATOM 693 O O . ASP A 1 90 ? 24.826 5.574 36.892 1.00 54.41 90 ASP A O 1
ATOM 697 N N . ASP A 1 91 ? 23.246 6.645 35.706 1.00 53.09 91 ASP A N 1
ATOM 698 C CA . ASP A 1 91 ? 23.436 5.922 34.450 1.00 53.09 91 ASP A CA 1
ATOM 699 C C . ASP A 1 91 ? 24.009 6.948 33.473 1.00 53.09 91 ASP A C 1
ATOM 701 O O . ASP A 1 91 ? 23.294 7.699 32.802 1.00 53.09 91 ASP A O 1
ATOM 705 N N . ASP A 1 92 ? 25.337 7.033 33.512 1.00 54.50 92 ASP A N 1
ATOM 706 C CA . ASP A 1 92 ? 26.176 7.563 32.448 1.00 54.50 92 ASP A CA 1
ATOM 707 C C . ASP A 1 92 ? 25.991 6.661 31.213 1.00 54.50 92 ASP A C 1
ATOM 709 O O . ASP A 1 92 ? 26.835 5.823 30.898 1.00 54.50 92 ASP A O 1
ATOM 713 N N . ASP A 1 93 ? 24.855 6.793 30.524 1.00 55.00 93 ASP A N 1
ATOM 714 C CA . ASP A 1 93 ? 24.715 6.291 29.159 1.00 55.00 93 ASP A CA 1
ATOM 715 C C . ASP A 1 93 ? 25.417 7.296 28.240 1.00 55.00 93 ASP A C 1
ATOM 717 O O . ASP A 1 93 ? 24.832 8.254 27.718 1.00 55.00 93 ASP A O 1
ATOM 721 N N . ASP A 1 94 ? 26.725 7.078 28.098 1.00 51.38 94 ASP A N 1
ATOM 722 C CA . ASP A 1 94 ? 27.530 7.518 26.968 1.00 51.38 94 ASP A CA 1
ATOM 723 C C . ASP A 1 94 ? 26.867 7.001 25.682 1.00 51.38 94 ASP A C 1
ATOM 725 O O . ASP A 1 94 ? 27.216 5.953 25.136 1.00 51.38 94 ASP A O 1
ATOM 729 N N . CYS A 1 95 ? 25.888 7.757 25.184 1.00 45.22 95 CYS A N 1
ATOM 730 C CA . CYS A 1 95 ? 25.389 7.663 23.821 1.00 45.22 95 CYS A CA 1
ATOM 731 C C . CYS A 1 95 ? 26.521 8.094 22.880 1.00 45.22 95 CYS A C 1
ATOM 733 O O . CYS A 1 95 ? 26.549 9.225 22.387 1.00 45.22 95 CYS A O 1
ATOM 735 N N . LEU A 1 96 ? 27.481 7.190 22.689 1.00 55.62 96 LEU A N 1
ATOM 736 C CA . LEU A 1 96 ? 28.458 7.194 21.618 1.00 55.62 96 LEU A CA 1
ATOM 737 C C . LEU A 1 96 ? 27.660 7.242 20.310 1.00 55.62 96 LEU A C 1
ATOM 739 O O . LEU A 1 96 ? 27.124 6.231 19.862 1.00 55.62 96 LEU A O 1
ATOM 743 N N . TYR A 1 97 ? 27.504 8.444 19.756 1.00 52.41 97 TYR A N 1
ATOM 744 C CA . TYR A 1 97 ? 27.074 8.621 18.378 1.00 52.41 97 TYR A CA 1
ATOM 745 C C . TYR A 1 97 ? 28.148 7.955 17.519 1.00 52.41 97 TYR A C 1
ATOM 747 O O . TYR A 1 97 ? 29.222 8.524 17.326 1.00 52.41 97 TYR A O 1
ATOM 755 N N . GLU A 1 98 ? 27.895 6.726 17.072 1.00 51.31 98 GLU A N 1
ATOM 756 C CA . GLU A 1 98 ? 28.560 6.242 15.873 1.00 51.31 98 GLU A CA 1
ATOM 757 C C . GLU A 1 98 ? 28.044 7.140 14.745 1.00 51.31 98 GLU A C 1
ATOM 759 O O . GLU A 1 98 ? 26.842 7.210 14.483 1.00 51.31 98 GLU A O 1
ATOM 764 N N . GLU A 1 99 ? 28.947 7.960 14.207 1.00 48.66 99 GLU A N 1
ATOM 765 C CA . GLU A 1 99 ? 28.759 8.639 12.933 1.00 48.66 99 GLU A CA 1
ATOM 766 C C . GLU A 1 99 ? 28.509 7.535 11.902 1.00 48.66 99 GLU A C 1
ATOM 768 O O . GLU A 1 99 ? 29.450 6.898 11.433 1.00 48.66 99 GLU A O 1
ATOM 773 N N . ASP A 1 100 ? 27.236 7.254 11.617 1.00 45.16 100 ASP A N 1
ATOM 774 C CA . ASP A 1 100 ? 26.856 6.495 10.434 1.00 45.16 100 ASP A CA 1
ATOM 775 C C . ASP A 1 100 ? 27.342 7.317 9.237 1.00 45.16 100 ASP A C 1
ATOM 777 O O . ASP A 1 100 ? 26.781 8.364 8.906 1.00 45.16 100 ASP A O 1
ATOM 781 N N . GLU A 1 101 ? 28.463 6.873 8.667 1.00 47.34 101 GLU A N 1
ATOM 782 C CA . GLU A 1 101 ? 29.014 7.370 7.417 1.00 47.34 101 GLU A CA 1
ATOM 783 C C . GLU A 1 101 ? 27.905 7.316 6.362 1.00 47.34 101 GLU A C 1
ATOM 785 O O . GLU A 1 101 ? 27.343 6.262 6.059 1.00 47.34 101 GLU A O 1
ATOM 790 N N . GLU A 1 102 ? 27.550 8.496 5.862 1.00 41.38 102 GLU A N 1
ATOM 791 C CA . GLU A 1 102 ? 26.571 8.702 4.810 1.00 41.38 102 GLU A CA 1
ATOM 792 C C . GLU A 1 102 ? 27.035 7.964 3.546 1.00 41.38 102 GLU A C 1
ATOM 794 O O . GLU A 1 102 ? 27.888 8.439 2.796 1.00 41.38 102 GLU A O 1
ATOM 799 N N . ASP A 1 103 ? 26.479 6.775 3.310 1.00 44.41 103 ASP A N 1
ATOM 800 C CA . ASP A 1 103 ? 26.566 6.112 2.015 1.00 44.41 103 ASP A CA 1
ATOM 801 C C . ASP A 1 103 ? 25.765 6.946 1.003 1.00 44.41 103 ASP A C 1
ATOM 803 O O . ASP A 1 103 ? 24.530 6.945 0.972 1.00 44.41 103 ASP A O 1
ATOM 807 N N . GLU A 1 104 ? 26.496 7.701 0.183 1.00 47.47 104 GLU A N 1
ATOM 808 C CA . GLU A 1 104 ? 25.983 8.512 -0.917 1.00 47.47 104 GLU A CA 1
ATOM 809 C C . GLU A 1 104 ? 25.328 7.624 -1.993 1.00 47.47 104 GLU A C 1
ATOM 811 O O . GLU A 1 104 ? 25.934 7.242 -3.001 1.00 47.47 104 GLU A O 1
ATOM 816 N N . GLU A 1 105 ? 24.052 7.280 -1.800 1.00 39.41 105 GLU A N 1
ATOM 817 C CA . GLU A 1 105 ? 23.251 6.629 -2.833 1.00 39.41 105 GLU A CA 1
ATOM 818 C C . GLU A 1 105 ? 22.952 7.618 -3.968 1.00 39.41 105 GLU A C 1
ATOM 820 O O . GLU A 1 105 ? 22.067 8.474 -3.905 1.00 39.41 105 GLU A O 1
ATOM 825 N N . SER A 1 106 ? 23.712 7.463 -5.051 1.00 53.06 106 SER A N 1
ATOM 826 C CA . SER A 1 106 ? 23.516 8.125 -6.338 1.00 53.06 106 SER A CA 1
ATOM 827 C C . SER A 1 106 ? 22.111 7.832 -6.892 1.00 53.06 106 SER A C 1
ATOM 829 O O . SER A 1 106 ? 21.867 6.814 -7.545 1.00 53.06 106 SER A O 1
ATOM 831 N N . VAL A 1 107 ? 21.155 8.726 -6.619 1.00 44.00 107 VAL A N 1
ATOM 832 C CA . VAL A 1 107 ? 19.790 8.631 -7.148 1.00 44.00 107 VAL A CA 1
ATOM 833 C C . VAL A 1 107 ? 19.762 9.012 -8.626 1.00 44.00 107 VAL A C 1
ATOM 835 O O . VAL A 1 107 ? 19.809 10.170 -9.039 1.00 44.00 107 VAL A O 1
ATOM 838 N N . GLU A 1 108 ? 19.671 7.975 -9.447 1.00 45.25 108 GLU A N 1
ATOM 839 C CA . GLU A 1 108 ? 19.554 8.040 -10.894 1.00 45.25 108 GLU A CA 1
ATOM 840 C C . GLU A 1 108 ? 18.240 8.736 -11.313 1.00 45.25 108 GLU A C 1
ATOM 842 O O . GLU A 1 108 ? 17.143 8.185 -11.233 1.00 45.25 108 GLU A O 1
ATOM 847 N N . SER A 1 109 ? 18.395 9.988 -11.750 1.00 43.50 109 SER A N 1
ATOM 848 C CA . SER A 1 109 ? 17.489 10.844 -12.533 1.00 43.50 109 SER A CA 1
ATOM 849 C C . SER A 1 109 ? 16.218 10.186 -13.110 1.00 43.50 109 SER A C 1
ATOM 851 O O . SER A 1 109 ? 16.239 9.475 -14.116 1.00 43.50 109 SER A O 1
ATOM 853 N N . VAL A 1 110 ? 15.061 10.521 -12.526 1.00 43.38 110 VAL A N 1
ATOM 854 C CA . VAL A 1 110 ? 13.738 10.186 -13.077 1.00 43.38 110 VAL A CA 1
ATOM 855 C C . VAL A 1 110 ? 13.291 11.288 -14.041 1.00 43.38 110 VAL A C 1
ATOM 857 O O . VAL A 1 110 ? 13.196 12.459 -13.681 1.00 43.38 110 VAL A O 1
ATOM 860 N N . ALA A 1 111 ? 13.000 10.896 -15.282 1.00 47.53 111 ALA A N 1
ATOM 861 C CA . ALA A 1 111 ? 12.595 11.780 -16.372 1.00 47.53 111 ALA A CA 1
ATOM 862 C C . ALA A 1 111 ? 11.364 12.665 -16.046 1.00 47.53 111 ALA A C 1
ATOM 864 O O . ALA A 1 111 ? 10.428 12.217 -15.374 1.00 47.53 111 ALA A O 1
ATOM 865 N N . PRO A 1 112 ? 11.295 13.897 -16.590 1.00 48.53 112 PRO A N 1
ATOM 866 C CA . PRO A 1 112 ? 10.220 14.836 -16.293 1.00 48.53 112 PRO A CA 1
ATOM 867 C C . PRO A 1 112 ? 8.878 14.392 -16.894 1.00 48.53 112 PRO A C 1
ATOM 869 O O . PRO A 1 112 ? 8.701 14.280 -18.110 1.00 48.53 112 PRO A O 1
ATOM 872 N N . ILE A 1 113 ? 7.882 14.205 -16.024 1.00 45.91 113 ILE A N 1
ATOM 873 C CA . ILE A 1 113 ? 6.481 14.019 -16.410 1.00 45.91 113 ILE A CA 1
ATOM 874 C C . ILE A 1 113 ? 5.931 15.357 -16.912 1.00 45.91 113 ILE A C 1
ATOM 876 O O . ILE A 1 113 ? 5.740 16.313 -16.162 1.00 45.91 113 ILE A O 1
ATOM 880 N N . SER A 1 114 ? 5.624 15.392 -18.206 1.00 44.53 114 SER A N 1
ATOM 881 C CA . SER A 1 114 ? 4.991 16.512 -18.895 1.00 44.53 114 SER A CA 1
ATOM 882 C C . SER A 1 114 ? 3.579 16.776 -18.339 1.00 44.53 114 SER A C 1
ATOM 884 O O . SER A 1 114 ? 2.610 16.103 -18.701 1.00 44.53 114 SER A O 1
ATOM 886 N N . ARG A 1 115 ? 3.435 17.761 -17.441 1.00 38.25 115 ARG A N 1
ATOM 887 C CA . ARG A 1 115 ? 2.127 18.249 -16.975 1.00 38.25 115 ARG A CA 1
ATOM 888 C C . ARG A 1 115 ? 1.600 19.339 -17.903 1.00 38.25 115 ARG A C 1
ATOM 890 O O . ARG A 1 115 ? 1.924 20.516 -17.789 1.00 38.25 115 ARG A O 1
ATOM 897 N N . ARG A 1 116 ? 0.708 18.924 -18.799 1.00 48.03 116 ARG A N 1
ATOM 898 C CA . ARG A 1 116 ? -0.209 19.792 -19.542 1.00 48.03 116 ARG A CA 1
ATOM 899 C C . ARG A 1 116 ? -1.421 20.073 -18.647 1.00 48.03 116 ARG A C 1
ATOM 901 O O . ARG A 1 116 ? -2.149 19.145 -18.312 1.00 48.03 116 ARG A O 1
ATOM 908 N N . GLY A 1 117 ? -1.643 21.326 -18.253 1.00 37.84 117 GLY A N 1
ATOM 909 C CA . GLY A 1 117 ? -2.749 21.664 -17.350 1.00 37.84 117 GLY A CA 1
ATOM 910 C C . GLY A 1 117 ? -3.046 23.154 -17.263 1.00 37.84 117 GLY A C 1
ATOM 911 O O . GLY A 1 117 ? -2.889 23.754 -16.208 1.00 37.84 117 GLY A O 1
ATOM 912 N N . GLY A 1 118 ? -3.474 23.746 -18.377 1.00 39.56 118 GLY A N 1
ATOM 913 C CA . GLY A 1 118 ? -4.158 25.034 -18.377 1.00 39.56 118 GLY A CA 1
ATOM 914 C C . GLY A 1 118 ? -5.673 24.836 -18.360 1.00 39.56 118 GLY A C 1
ATOM 915 O O . GLY A 1 118 ? -6.184 24.044 -19.148 1.00 39.56 118 GLY A O 1
ATOM 916 N N . ALA A 1 119 ? -6.351 25.576 -17.479 1.00 37.09 119 ALA A N 1
ATOM 917 C CA . ALA A 1 119 ? -7.576 26.354 -17.719 1.00 37.09 119 ALA A CA 1
ATOM 918 C C . ALA A 1 119 ? -8.517 26.341 -16.505 1.00 37.09 119 ALA A C 1
ATOM 920 O O . ALA A 1 119 ? -9.005 25.310 -16.051 1.00 37.09 119 ALA A O 1
ATOM 921 N N . ALA A 1 120 ? -8.773 27.554 -16.026 1.00 43.00 120 ALA A N 1
ATOM 922 C CA . ALA A 1 120 ? -9.736 27.919 -15.007 1.00 43.00 120 ALA A CA 1
ATOM 923 C C . ALA A 1 120 ? -11.185 27.561 -15.387 1.00 43.00 120 ALA A C 1
ATOM 925 O O . ALA A 1 120 ? -11.581 27.680 -16.548 1.00 43.00 120 ALA A O 1
ATOM 926 N N . SER A 1 121 ? -12.017 27.266 -14.384 1.00 39.94 121 SER A N 1
ATOM 927 C CA . SER A 1 121 ? -13.439 27.617 -14.443 1.00 39.94 121 SER A CA 1
ATOM 928 C C . SER A 1 121 ? -14.132 27.604 -13.083 1.00 39.94 121 SER A C 1
ATOM 930 O O . SER A 1 121 ? -14.237 26.575 -12.429 1.00 39.94 121 SER A O 1
ATOM 932 N N . ALA A 1 122 ? -14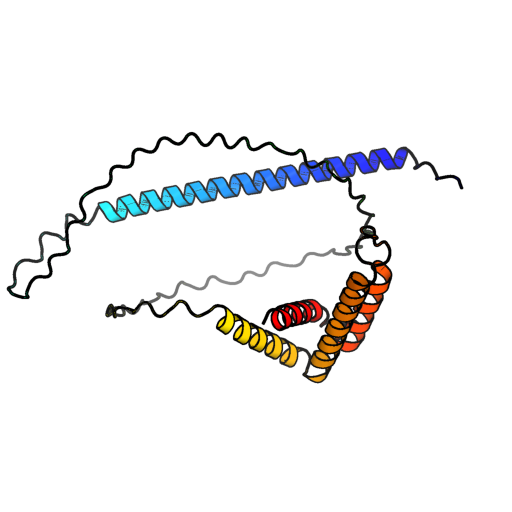.644 28.791 -12.752 1.00 41.22 122 ALA A N 1
ATOM 933 C CA . ALA A 1 122 ? -15.962 29.066 -12.186 1.00 41.22 122 ALA A CA 1
ATOM 934 C C . ALA A 1 122 ? -16.354 28.441 -10.832 1.00 41.22 122 ALA A C 1
ATOM 936 O O . ALA A 1 122 ? -16.886 27.342 -10.733 1.00 41.22 122 ALA A O 1
ATOM 937 N N . VAL A 1 123 ? -16.191 29.272 -9.799 1.00 46.81 123 VAL A N 1
ATOM 938 C CA . VAL A 1 123 ? -17.262 29.786 -8.920 1.00 46.81 123 VAL A CA 1
ATOM 939 C C . VAL A 1 123 ? -18.631 29.104 -9.081 1.00 46.81 123 VAL A C 1
ATOM 941 O O . VAL A 1 123 ? -19.342 29.347 -10.055 1.00 46.81 123 VAL A O 1
ATOM 944 N N . ALA A 1 124 ? -19.050 28.366 -8.055 1.00 45.66 124 ALA A N 1
ATOM 945 C CA . ALA A 1 124 ? -20.461 28.145 -7.756 1.00 45.66 124 ALA A CA 1
ATOM 946 C C . ALA A 1 124 ? -20.655 28.116 -6.234 1.00 45.66 124 ALA A C 1
ATOM 948 O O . ALA A 1 124 ? -20.232 27.191 -5.544 1.00 45.66 124 ALA A O 1
ATOM 949 N N . GLU A 1 125 ? -21.267 29.185 -5.727 1.00 48.50 125 GLU A N 1
ATOM 950 C CA . GLU A 1 125 ? -21.803 29.302 -4.376 1.00 48.50 125 GLU A CA 1
ATOM 951 C C . GLU A 1 125 ? -22.811 28.182 -4.095 1.00 48.50 125 GLU A C 1
ATOM 953 O O . GLU A 1 125 ? -23.739 27.958 -4.874 1.00 48.50 125 GLU A O 1
ATOM 958 N N . THR A 1 126 ? -22.693 27.537 -2.933 1.00 49.12 126 THR A N 1
ATOM 959 C CA . THR A 1 126 ? -23.771 26.715 -2.372 1.00 49.12 126 THR A CA 1
ATOM 960 C C . THR A 1 126 ? -24.156 27.199 -0.971 1.00 49.12 126 THR A C 1
ATOM 962 O O . THR A 1 126 ? -23.278 27.534 -0.171 1.00 49.12 126 THR A O 1
ATOM 965 N N . PRO A 1 127 ? -25.464 27.261 -0.664 1.00 56.22 127 PRO A N 1
ATOM 966 C CA . PRO A 1 127 ? -26.006 27.984 0.480 1.00 56.22 127 PRO A CA 1
ATOM 967 C C . PRO A 1 127 ? -25.798 27.289 1.831 1.00 56.22 127 PRO A C 1
ATOM 969 O O . PRO A 1 127 ? -25.892 26.073 1.972 1.00 56.22 127 PRO A O 1
ATOM 972 N N . ARG A 1 128 ? -25.594 28.136 2.847 1.00 49.94 128 ARG A N 1
ATOM 973 C CA . ARG A 1 128 ? -25.549 27.831 4.282 1.00 49.94 128 ARG A CA 1
ATOM 974 C C . ARG A 1 128 ? -26.814 27.109 4.760 1.00 49.94 128 ARG A C 1
ATOM 976 O O . ARG A 1 128 ? -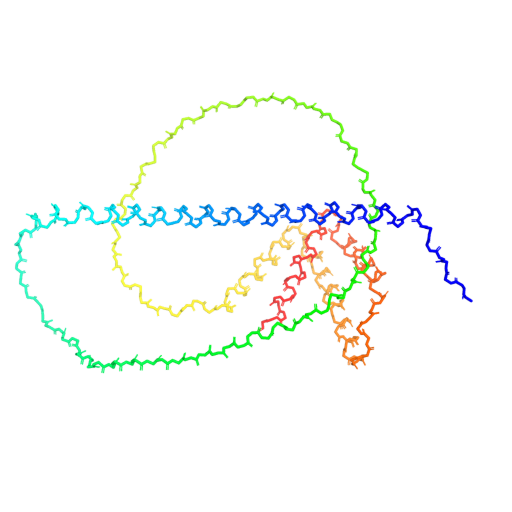27.879 27.720 4.865 1.00 49.94 128 ARG A O 1
ATOM 983 N N . THR A 1 129 ? -26.664 25.854 5.168 1.00 51.97 129 THR A N 1
ATOM 984 C CA . THR A 1 129 ? -27.690 25.093 5.894 1.00 51.97 129 THR A CA 1
ATOM 985 C C . THR A 1 129 ? -27.492 25.264 7.404 1.00 51.97 129 THR A C 1
ATOM 987 O O . THR A 1 129 ? -26.383 25.162 7.923 1.00 51.97 129 THR A O 1
ATOM 990 N N . ARG A 1 130 ? -28.581 25.598 8.105 1.00 58.44 130 ARG A N 1
ATOM 991 C CA . ARG A 1 130 ? -28.640 25.907 9.544 1.00 58.44 130 ARG A CA 1
ATOM 992 C C . ARG A 1 130 ? -28.229 24.718 10.435 1.00 58.44 130 ARG A C 1
ATOM 994 O O . ARG A 1 130 ? -28.517 23.581 10.073 1.00 58.44 130 ARG A O 1
ATOM 1001 N N . PRO A 1 131 ? -27.681 24.969 11.640 1.00 54.88 131 PRO A N 1
ATOM 1002 C CA . PRO A 1 131 ? -27.413 23.924 12.623 1.00 54.88 131 PRO A CA 1
ATOM 1003 C C . PRO A 1 131 ? -28.723 23.400 13.229 1.00 54.88 131 PRO A C 1
ATOM 1005 O O . PRO A 1 131 ? -29.432 24.109 13.947 1.00 54.88 131 PRO A O 1
ATOM 1008 N N . SER A 1 132 ? -29.054 22.147 12.931 1.00 48.97 132 SER A N 1
ATOM 1009 C CA . SER A 1 132 ? -30.095 21.385 13.615 1.00 48.97 132 SER A CA 1
ATOM 1010 C C . SER A 1 132 ? -29.626 21.006 15.022 1.00 48.97 132 SER A C 1
ATOM 1012 O O . SER A 1 132 ? -28.561 20.425 15.212 1.00 48.97 132 SER A O 1
ATOM 1014 N N . LYS A 1 133 ? -30.447 21.372 16.006 1.00 51.84 133 LYS A N 1
ATOM 1015 C CA . LYS A 1 133 ? -30.310 21.105 17.438 1.00 51.84 133 LYS A CA 1
ATOM 1016 C C . LYS A 1 133 ? -30.239 19.590 17.678 1.00 51.84 133 LYS A C 1
ATOM 1018 O O . LYS A 1 133 ? -31.236 18.896 17.508 1.00 51.84 133 LYS A O 1
ATOM 1023 N N . ILE A 1 134 ? -29.059 19.089 18.036 1.00 51.53 134 ILE A N 1
ATOM 1024 C CA . ILE A 1 134 ? -28.849 17.695 18.441 1.00 51.53 134 ILE A CA 1
ATOM 1025 C C . ILE A 1 134 ? -29.314 17.581 19.894 1.00 51.53 134 ILE A C 1
ATOM 1027 O O . ILE A 1 134 ? -28.647 18.056 20.812 1.00 51.53 134 ILE A O 1
ATOM 1031 N N . GLU A 1 135 ? -30.495 17.004 20.099 1.00 49.84 135 GLU A N 1
ATOM 1032 C CA . GLU A 1 135 ? -30.917 16.526 21.412 1.00 49.84 135 GLU A CA 1
ATOM 1033 C C . GLU A 1 135 ? -30.097 15.280 21.746 1.00 49.84 135 GLU A C 1
ATOM 1035 O O . GLU A 1 135 ? -30.172 14.262 21.063 1.00 49.84 135 GLU A O 1
ATOM 1040 N N . VAL A 1 136 ? -29.261 15.395 22.776 1.00 45.62 136 VAL A N 1
ATOM 1041 C CA . VAL A 1 136 ? -28.457 14.295 23.309 1.00 45.62 136 VAL A CA 1
ATOM 1042 C C . VAL A 1 136 ? -29.360 13.474 24.236 1.00 45.62 136 VAL A C 1
ATOM 1044 O O . VAL A 1 136 ? -29.749 13.988 25.290 1.00 45.62 136 VAL A O 1
ATOM 1047 N N . PRO A 1 137 ? -29.721 12.221 23.903 1.00 48.78 137 PRO A N 1
ATOM 1048 C CA . PRO A 1 137 ? -30.398 11.357 24.855 1.00 48.78 137 PRO A CA 1
ATOM 1049 C C . PRO A 1 137 ? -29.428 11.027 25.996 1.00 48.78 137 PRO A C 1
ATOM 1051 O O . PRO A 1 137 ? -28.414 10.359 25.811 1.00 48.78 137 PRO A O 1
ATOM 1054 N N . SER A 1 138 ? -29.745 11.525 27.191 1.00 52.00 138 SER A N 1
ATOM 1055 C CA . SER A 1 138 ? -29.061 11.190 28.440 1.00 52.00 138 SER A CA 1
ATOM 1056 C C . SER A 1 138 ? -29.377 9.741 28.817 1.00 52.00 138 SER A C 1
ATOM 1058 O O . SER A 1 138 ? -30.352 9.444 29.510 1.00 52.00 138 SER A O 1
ATOM 1060 N N . SER A 1 139 ? -28.572 8.811 28.310 1.00 49.34 139 SER A N 1
ATOM 1061 C CA . SER A 1 139 ? -28.579 7.419 28.743 1.00 49.34 139 SER A CA 1
ATOM 1062 C C . SER A 1 139 ? -27.892 7.317 30.104 1.00 49.34 139 SER A C 1
ATOM 1064 O O . SER A 1 139 ? -26.679 7.495 30.221 1.00 49.34 139 SER A O 1
ATOM 1066 N N . LYS A 1 140 ? -28.686 7.028 31.141 1.00 47.03 140 LYS A N 1
ATOM 1067 C CA . LYS A 1 140 ? -28.219 6.608 32.467 1.00 47.03 140 LYS A CA 1
ATOM 1068 C C . LYS A 1 140 ? -27.278 5.410 32.307 1.00 47.03 140 LYS A C 1
ATOM 1070 O O . LYS A 1 140 ? -27.730 4.299 32.055 1.00 47.03 140 LYS A O 1
ATOM 1075 N N . ALA A 1 141 ? -25.977 5.651 32.441 1.00 45.88 141 ALA A N 1
ATOM 1076 C CA . ALA A 1 141 ? -24.963 4.610 32.434 1.00 45.88 141 ALA A CA 1
ATOM 1077 C C . ALA A 1 141 ? -24.999 3.854 33.769 1.00 45.88 141 ALA A C 1
ATOM 1079 O O . ALA A 1 141 ? -24.453 4.301 34.780 1.00 45.88 141 ALA A O 1
ATOM 1080 N N . THR A 1 142 ? -25.652 2.698 33.772 1.00 50.66 142 THR A N 1
ATOM 1081 C CA . THR A 1 142 ? -25.405 1.637 34.746 1.00 50.66 142 THR A CA 1
ATOM 1082 C C . THR A 1 142 ? -23.947 1.215 34.568 1.00 50.66 142 THR A C 1
ATOM 1084 O O . THR A 1 142 ? -23.580 0.647 33.544 1.00 50.66 142 THR A O 1
ATOM 1087 N N . ARG A 1 143 ? -23.081 1.562 35.528 1.00 44.81 143 ARG A N 1
ATOM 1088 C CA . ARG A 1 143 ? -21.704 1.056 35.599 1.00 44.81 143 ARG A CA 1
ATOM 1089 C C . ARG A 1 143 ? -21.753 -0.433 35.944 1.00 44.81 143 ARG A C 1
ATOM 1091 O O . ARG A 1 143 ? -21.598 -0.804 37.105 1.00 44.81 143 ARG A O 1
ATOM 1098 N N . GLU A 1 144 ? -21.990 -1.277 34.947 1.00 49.34 144 GLU A N 1
ATOM 1099 C CA . GLU A 1 144 ? -21.572 -2.671 35.035 1.00 49.34 144 GLU A CA 1
ATOM 1100 C C . GLU A 1 144 ? -20.045 -2.685 35.114 1.00 49.34 144 GLU A C 1
ATOM 1102 O O . GLU A 1 144 ? -19.349 -2.058 34.311 1.00 49.34 144 GLU A O 1
ATOM 1107 N N . ARG A 1 145 ? -19.521 -3.341 36.153 1.00 47.62 145 ARG A N 1
ATOM 1108 C CA . ARG A 1 145 ? -18.114 -3.718 36.212 1.00 47.62 145 ARG A CA 1
ATOM 1109 C C . ARG A 1 145 ? -17.863 -4.615 35.008 1.00 47.62 145 ARG A C 1
ATOM 1111 O O . ARG A 1 145 ? -18.264 -5.770 35.015 1.00 47.62 145 ARG A O 1
ATOM 1118 N N . VAL A 1 146 ? -17.232 -4.057 33.984 1.00 48.38 146 VAL A N 1
ATOM 1119 C CA . VAL A 1 146 ? -16.594 -4.840 32.936 1.00 48.38 146 VAL A CA 1
ATOM 1120 C C . VAL A 1 146 ? -15.464 -5.579 33.638 1.00 48.38 146 VAL A C 1
ATOM 1122 O O . VAL A 1 146 ? -14.450 -4.976 33.996 1.00 48.38 146 VAL A O 1
ATOM 1125 N N . ASP A 1 147 ? -15.700 -6.853 33.940 1.00 47.50 147 ASP A N 1
ATOM 1126 C CA . ASP A 1 147 ? -14.634 -7.781 34.285 1.00 47.50 147 ASP A CA 1
ATOM 1127 C C . ASP A 1 147 ? -13.542 -7.632 33.223 1.00 47.50 147 ASP A C 1
ATOM 1129 O O . ASP A 1 147 ? -13.849 -7.496 32.036 1.00 47.50 147 ASP A O 1
ATOM 1133 N N . LEU A 1 148 ? -12.278 -7.572 33.652 1.00 46.69 148 LEU A N 1
ATOM 1134 C CA . LEU A 1 148 ? -11.114 -7.577 32.768 1.00 46.69 148 LEU A CA 1
ATOM 1135 C C . LEU A 1 148 ? -11.098 -8.919 32.020 1.00 46.69 148 LEU A C 1
ATOM 1137 O O . LEU A 1 148 ? -10.388 -9.847 32.395 1.00 46.69 148 LEU A O 1
ATOM 1141 N N . VAL A 1 149 ? -11.939 -9.038 30.997 1.00 47.66 149 VAL A N 1
ATOM 1142 C CA . VAL A 1 149 ? -11.830 -10.065 29.975 1.00 47.66 149 VAL A CA 1
ATOM 1143 C C . VAL A 1 149 ? -10.507 -9.783 29.280 1.00 47.66 149 VAL A C 1
ATOM 1145 O O . VAL A 1 149 ? -10.266 -8.640 28.879 1.00 47.66 149 VAL A O 1
ATOM 1148 N N . ASP A 1 150 ? -9.650 -10.801 29.210 1.00 46.72 150 ASP A N 1
ATOM 1149 C CA . ASP A 1 150 ? -8.386 -10.779 28.480 1.00 46.72 150 ASP A CA 1
ATOM 1150 C C . ASP A 1 150 ? -8.519 -9.932 27.212 1.00 46.72 150 ASP A C 1
ATOM 1152 O O . ASP A 1 150 ? -9.440 -10.122 26.411 1.00 46.72 150 ASP A O 1
ATOM 1156 N N . THR A 1 151 ? -7.619 -8.959 27.052 1.00 48.44 151 THR A N 1
ATOM 1157 C CA . THR A 1 151 ? -7.518 -8.147 25.836 1.00 48.44 151 THR A CA 1
ATOM 1158 C C . THR A 1 151 ? -7.641 -9.065 24.623 1.00 48.44 151 THR A C 1
ATOM 1160 O O . THR A 1 151 ? -6.900 -10.051 24.572 1.00 48.44 151 THR A O 1
ATOM 1163 N N . PRO A 1 152 ? -8.561 -8.797 23.675 1.00 52.62 152 PRO A N 1
ATOM 1164 C CA . PRO A 1 152 ? -8.831 -9.717 22.579 1.00 52.62 152 PRO A CA 1
ATOM 1165 C C . PRO A 1 152 ? -7.518 -10.044 21.881 1.00 52.62 152 PRO A C 1
ATOM 1167 O O . PRO A 1 152 ? -6.839 -9.144 21.381 1.00 52.62 152 PRO A O 1
ATOM 1170 N N . SER A 1 153 ? -7.153 -11.326 21.919 1.00 53.28 153 SER A N 1
ATOM 1171 C CA . SER A 1 153 ? -5.888 -11.828 21.393 1.00 53.28 153 SER A CA 1
ATOM 1172 C C . SER A 1 153 ? -5.688 -11.309 19.970 1.00 53.28 153 SER A C 1
ATOM 1174 O O . SER A 1 153 ? -6.563 -11.480 19.114 1.00 53.28 153 SER A O 1
ATOM 1176 N N . SER A 1 154 ? -4.565 -10.636 19.723 1.00 61.66 154 SER A N 1
ATOM 1177 C CA . SER A 1 154 ? -4.242 -9.961 18.458 1.00 61.66 154 SER A CA 1
ATOM 1178 C C . SER A 1 154 ? -4.357 -10.885 17.239 1.00 61.66 154 SER A C 1
ATOM 1180 O O . SER A 1 154 ? -4.748 -10.428 16.165 1.00 61.66 154 SER A O 1
ATOM 1182 N N . ALA A 1 155 ? -4.125 -12.187 17.426 1.00 63.12 155 ALA A N 1
ATOM 1183 C CA . ALA A 1 155 ? -4.274 -13.215 16.399 1.00 63.12 155 ALA A CA 1
ATOM 1184 C C . ALA A 1 155 ? -5.708 -13.312 15.837 1.00 63.12 155 ALA A C 1
ATOM 1186 O O . ALA A 1 155 ? -5.894 -13.479 14.633 1.00 63.12 155 ALA A O 1
ATOM 1187 N N . SER A 1 156 ? -6.736 -13.132 16.679 1.00 70.44 156 SER A N 1
ATOM 1188 C CA . SER A 1 156 ? -8.142 -13.172 16.236 1.00 70.44 156 SER A CA 1
ATOM 1189 C C . SER A 1 156 ? -8.487 -12.018 15.290 1.00 70.44 156 SER A C 1
ATOM 1191 O O . SER A 1 156 ? -9.182 -12.206 14.293 1.00 70.44 156 SER A O 1
ATOM 1193 N N . ARG A 1 157 ? -7.912 -10.835 15.539 1.00 85.38 157 ARG A N 1
ATOM 1194 C CA . ARG A 1 157 ? -8.095 -9.645 14.698 1.00 85.38 157 ARG A CA 1
ATOM 1195 C C . ARG A 1 157 ? -7.370 -9.758 13.361 1.00 85.38 157 ARG A C 1
ATOM 1197 O O . ARG A 1 157 ? -7.846 -9.206 12.370 1.00 85.38 157 ARG A O 1
ATOM 1204 N N . LEU A 1 158 ? -6.233 -10.456 13.321 1.00 90.62 158 LEU A N 1
ATOM 1205 C CA . LEU A 1 158 ? -5.488 -10.671 12.081 1.00 90.62 158 LEU A CA 1
ATOM 1206 C C . LEU A 1 158 ? -6.285 -11.549 11.108 1.00 90.62 158 LEU A C 1
ATOM 1208 O O . LEU A 1 158 ? -6.461 -11.168 9.952 1.00 90.62 158 LEU A O 1
ATOM 1212 N N . ALA A 1 159 ? -6.847 -12.660 11.592 1.00 92.56 159 ALA A N 1
ATOM 1213 C CA . ALA A 1 159 ? -7.683 -13.545 10.781 1.00 92.56 159 ALA A CA 1
ATOM 1214 C C . ALA A 1 159 ? -8.917 -12.821 10.204 1.00 92.56 159 ALA A C 1
ATOM 1216 O O . ALA A 1 159 ? -9.213 -12.945 9.014 1.00 92.56 159 ALA A O 1
ATOM 1217 N N . GLU A 1 160 ? -9.605 -12.008 11.013 1.00 92.25 160 GLU A N 1
ATOM 1218 C CA . GLU A 1 160 ? -10.722 -11.171 10.547 1.00 92.25 160 GLU A CA 1
ATOM 1219 C C . GLU A 1 160 ? -10.276 -10.159 9.483 1.00 92.25 160 GLU A C 1
ATOM 1221 O O . GLU A 1 160 ? -10.933 -9.993 8.452 1.00 92.25 160 GLU A O 1
ATOM 1226 N N . ARG A 1 161 ? -9.127 -9.505 9.688 1.00 93.19 161 ARG A N 1
ATOM 1227 C CA . ARG A 1 161 ? -8.568 -8.545 8.730 1.00 93.19 161 ARG A CA 1
ATOM 1228 C C . ARG A 1 161 ? -8.242 -9.204 7.389 1.00 93.19 161 ARG A C 1
ATOM 1230 O O . ARG A 1 161 ? -8.586 -8.633 6.352 1.00 93.19 161 ARG A O 1
ATOM 1237 N N . ILE A 1 162 ? -7.643 -10.397 7.398 1.00 95.56 162 ILE A N 1
ATOM 1238 C CA . ILE A 1 162 ? -7.367 -11.179 6.182 1.00 95.56 162 ILE A CA 1
ATOM 1239 C C . ILE A 1 162 ? -8.674 -11.478 5.443 1.00 95.56 162 ILE A C 1
ATOM 1241 O O . ILE A 1 162 ? -8.763 -11.241 4.237 1.00 95.56 162 ILE A O 1
ATOM 1245 N N . GLN A 1 163 ? -9.725 -11.909 6.152 1.00 96.44 163 GLN A N 1
ATOM 1246 C CA . GLN A 1 163 ? -11.034 -12.167 5.542 1.00 96.44 163 GLN A CA 1
ATOM 1247 C C . GLN A 1 163 ? -11.646 -10.912 4.906 1.00 96.44 163 GLN A C 1
ATOM 1249 O O . GLN A 1 163 ? -12.134 -10.976 3.775 1.00 96.44 163 GLN A O 1
ATOM 1254 N N . ILE A 1 164 ? -11.594 -9.765 5.591 1.00 95.50 164 ILE A N 1
ATOM 1255 C CA . ILE A 1 164 ? -12.129 -8.492 5.082 1.00 95.50 164 ILE A CA 1
ATOM 1256 C C . ILE A 1 164 ? -11.395 -8.063 3.810 1.00 95.50 164 ILE A C 1
ATOM 1258 O O . ILE A 1 164 ? -12.034 -7.679 2.826 1.00 95.50 164 ILE A O 1
ATOM 1262 N N . ILE A 1 165 ? -10.062 -8.137 3.810 1.00 95.94 165 ILE A N 1
ATOM 1263 C CA . ILE A 1 165 ? -9.245 -7.744 2.658 1.00 95.94 165 ILE A CA 1
ATOM 1264 C C . ILE A 1 165 ? -9.487 -8.693 1.486 1.00 95.94 165 ILE A C 1
ATOM 1266 O O . ILE A 1 165 ? -9.766 -8.226 0.382 1.00 95.94 165 ILE A O 1
ATOM 1270 N N . ARG A 1 166 ? -9.494 -10.010 1.730 1.00 97.88 166 ARG A N 1
ATOM 1271 C CA . ARG A 1 166 ? -9.809 -11.019 0.712 1.00 97.88 166 ARG A CA 1
ATOM 1272 C C . ARG A 1 166 ? -11.176 -10.764 0.084 1.00 97.88 166 ARG A C 1
ATOM 1274 O O . ARG A 1 166 ? -11.290 -10.709 -1.136 1.00 97.88 166 ARG A O 1
ATOM 1281 N N . HIS A 1 167 ? -12.205 -10.552 0.904 1.00 97.69 167 HIS A N 1
ATOM 1282 C CA . HIS A 1 167 ? -13.558 -10.266 0.432 1.00 97.69 167 HIS A CA 1
ATOM 1283 C C . HIS A 1 167 ? -13.613 -8.977 -0.401 1.00 97.69 167 HIS A C 1
ATOM 1285 O O . HIS A 1 167 ? -14.242 -8.951 -1.458 1.00 97.69 167 HIS A O 1
ATOM 1291 N N . ARG A 1 168 ? -12.909 -7.918 0.020 1.00 96.88 168 ARG A N 1
ATOM 1292 C CA . ARG A 1 168 ? -12.815 -6.662 -0.738 1.00 96.88 168 ARG A CA 1
ATOM 1293 C C . ARG A 1 168 ? -12.151 -6.863 -2.103 1.00 96.88 168 ARG A C 1
ATOM 1295 O O . ARG A 1 168 ? -12.684 -6.370 -3.095 1.00 96.88 168 ARG A O 1
ATOM 1302 N N . CYS A 1 169 ? -11.038 -7.595 -2.164 1.00 97.88 169 CYS A N 1
ATOM 1303 C CA . CYS A 1 169 ? -10.350 -7.901 -3.419 1.00 97.88 169 CYS A CA 1
ATOM 1304 C C . CYS A 1 169 ? -11.220 -8.763 -4.343 1.00 97.88 169 CYS A C 1
ATOM 1306 O O . CYS A 1 169 ? -11.374 -8.437 -5.516 1.00 97.88 169 CYS A O 1
ATOM 1308 N N . VAL A 1 170 ? -11.849 -9.818 -3.817 1.00 98.25 170 VAL A N 1
ATOM 1309 C CA . VAL A 1 170 ? -12.728 -10.707 -4.594 1.00 98.25 170 VAL A CA 1
ATOM 1310 C C . VAL A 1 170 ? -13.941 -9.959 -5.148 1.00 98.25 170 VAL A C 1
ATOM 1312 O O . VAL A 1 170 ? -14.311 -10.187 -6.296 1.00 98.25 170 VAL A O 1
ATOM 1315 N N . ASN A 1 171 ? -14.534 -9.041 -4.383 1.00 97.88 171 ASN A N 1
ATOM 1316 C CA . ASN A 1 171 ? -15.681 -8.260 -4.851 1.00 97.88 171 ASN A CA 1
ATOM 1317 C C . ASN A 1 171 ? -15.313 -7.230 -5.924 1.00 97.88 171 ASN A C 1
ATOM 1319 O O . ASN A 1 171 ? -16.128 -6.965 -6.802 1.00 97.88 171 ASN A O 1
ATOM 1323 N N . ALA A 1 172 ? -14.115 -6.644 -5.854 1.00 97.31 172 ALA A N 1
ATOM 1324 C CA . ALA A 1 172 ? -13.668 -5.650 -6.826 1.00 97.31 172 ALA A CA 1
ATOM 1325 C C . ALA A 1 172 ? -13.131 -6.283 -8.121 1.00 97.31 172 ALA A C 1
ATOM 1327 O O . ALA A 1 172 ? -13.431 -5.802 -9.209 1.00 97.31 172 ALA A O 1
ATOM 1328 N N . LEU A 1 173 ? -12.351 -7.362 -8.004 1.00 97.44 173 LEU A N 1
ATOM 1329 C CA . LEU A 1 173 ? -11.624 -7.987 -9.117 1.00 97.44 173 LEU A CA 1
ATOM 1330 C C . LEU A 1 173 ? -12.349 -9.201 -9.711 1.00 97.44 173 LEU A C 1
ATOM 1332 O O . LEU A 1 173 ? -12.106 -9.591 -10.852 1.00 97.44 173 LEU A O 1
ATOM 1336 N N . GLY A 1 174 ? -13.206 -9.845 -8.921 1.00 98.19 174 GLY A N 1
ATOM 1337 C CA . GLY A 1 174 ? -13.712 -11.186 -9.185 1.00 98.19 174 GLY A CA 1
ATOM 1338 C C . GLY A 1 174 ? -12.773 -12.277 -8.657 1.00 98.19 174 GLY A C 1
ATOM 1339 O O . GLY A 1 174 ? -11.549 -12.144 -8.642 1.00 98.19 174 GLY A O 1
ATOM 1340 N N . ALA A 1 175 ? -13.360 -13.406 -8.248 1.00 98.19 175 ALA A N 1
ATOM 1341 C CA . ALA A 1 175 ? -12.631 -14.509 -7.616 1.00 98.19 175 ALA A CA 1
ATOM 1342 C C . ALA A 1 175 ? -11.492 -15.069 -8.487 1.00 98.19 175 ALA A C 1
ATOM 1344 O O . ALA A 1 175 ? -10.415 -15.362 -7.978 1.00 98.19 175 ALA A O 1
ATOM 1345 N N . LYS A 1 176 ? -11.710 -15.172 -9.806 1.00 98.31 176 LYS A N 1
ATOM 1346 C CA . LYS A 1 176 ? -10.725 -15.732 -10.741 1.00 98.31 176 LYS A CA 1
ATOM 1347 C C . LYS A 1 176 ? -9.482 -14.846 -10.881 1.00 98.31 176 LYS A C 1
ATOM 1349 O O . LYS A 1 176 ? -8.374 -15.360 -10.794 1.00 98.31 176 LYS A O 1
ATOM 1354 N N . ALA A 1 177 ? -9.664 -13.540 -11.087 1.00 98.00 177 ALA A N 1
ATOM 1355 C CA . ALA A 1 177 ? -8.549 -12.602 -11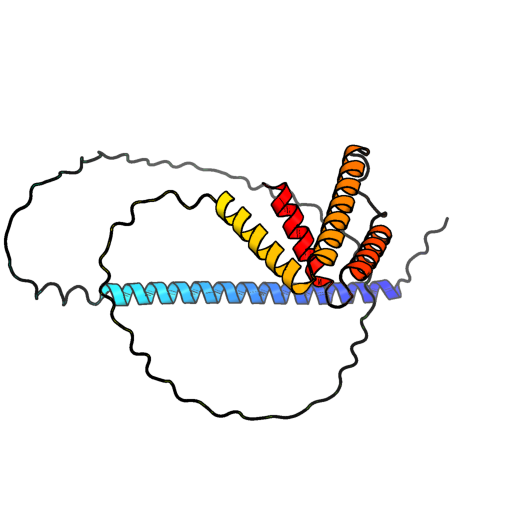.236 1.00 98.00 177 ALA A CA 1
ATOM 1356 C C . ALA A 1 177 ? -7.768 -12.457 -9.922 1.00 98.00 177 ALA A C 1
ATOM 1358 O O . ALA A 1 177 ? -6.541 -12.472 -9.934 1.00 98.00 177 ALA A O 1
ATOM 1359 N N . PHE A 1 178 ? -8.479 -12.406 -8.788 1.00 98.44 178 PHE A N 1
ATOM 1360 C CA . PHE A 1 178 ? -7.859 -12.414 -7.463 1.00 98.44 178 PHE A CA 1
ATOM 1361 C C . PHE A 1 178 ? -6.975 -13.649 -7.255 1.00 98.44 178 PHE A C 1
ATOM 1363 O O . PHE A 1 178 ? -5.812 -13.503 -6.896 1.00 98.44 178 PHE A O 1
ATOM 1370 N N . GLN A 1 179 ? -7.500 -14.849 -7.516 1.00 98.50 179 GLN A N 1
ATOM 1371 C CA . GLN A 1 179 ? -6.748 -16.086 -7.314 1.00 98.50 179 GLN A CA 1
ATOM 1372 C C . GLN A 1 179 ? -5.507 -16.158 -8.214 1.00 98.50 179 GLN A C 1
ATOM 1374 O O . GLN A 1 179 ? -4.432 -16.500 -7.738 1.00 98.50 179 GLN A O 1
ATOM 1379 N N . GLN A 1 180 ? -5.626 -15.763 -9.485 1.00 98.50 180 GLN A N 1
ATOM 1380 C CA . GLN A 1 180 ? -4.486 -15.729 -10.408 1.00 98.50 180 GLN A CA 1
ATOM 1381 C C . GLN A 1 180 ? -3.397 -14.744 -9.967 1.00 98.50 180 GLN A C 1
ATOM 1383 O O . GLN A 1 180 ? -2.214 -15.057 -10.067 1.00 98.50 180 GLN A O 1
ATOM 1388 N N . ALA A 1 181 ? -3.782 -13.559 -9.487 1.00 98.25 181 ALA A N 1
ATOM 1389 C CA . ALA A 1 181 ? -2.829 -12.567 -8.999 1.00 98.25 181 ALA A CA 1
ATOM 1390 C C . ALA A 1 181 ? -2.167 -13.009 -7.685 1.00 98.25 181 ALA A C 1
ATOM 1392 O O . ALA A 1 181 ? -0.967 -12.816 -7.523 1.00 98.25 181 ALA A O 1
ATOM 1393 N N . HIS A 1 182 ? -2.930 -13.632 -6.780 1.00 98.25 182 HIS A N 1
ATOM 1394 C CA . HIS A 1 182 ? -2.426 -14.176 -5.515 1.00 98.25 182 HIS A CA 1
ATOM 1395 C C . HIS A 1 182 ? -1.423 -15.312 -5.746 1.00 98.25 182 HIS A C 1
ATOM 1397 O O . HIS A 1 182 ? -0.306 -15.242 -5.243 1.00 98.25 182 HIS A O 1
ATOM 1403 N N . GLU A 1 183 ? -1.764 -16.294 -6.586 1.00 98.25 183 GLU A N 1
ATOM 1404 C CA . GLU A 1 183 ? -0.856 -17.387 -6.961 1.00 98.25 183 GLU A CA 1
ATOM 1405 C C . GLU A 1 183 ? 0.413 -16.859 -7.642 1.00 98.25 183 GLU A C 1
ATOM 1407 O O . GLU A 1 183 ? 1.514 -17.334 -7.360 1.00 98.25 183 GLU A O 1
ATOM 1412 N N . TYR A 1 184 ? 0.277 -15.852 -8.512 1.00 98.00 184 TYR A N 1
ATOM 1413 C CA . TYR A 1 184 ? 1.421 -15.258 -9.194 1.00 98.00 184 TYR A CA 1
ATOM 1414 C C . TYR A 1 184 ? 2.369 -14.535 -8.229 1.00 98.00 184 TYR A C 1
ATOM 1416 O O . TYR A 1 184 ? 3.565 -14.819 -8.248 1.00 98.00 184 TYR A O 1
ATOM 1424 N N . LEU A 1 185 ? 1.855 -13.657 -7.364 1.00 96.19 185 LEU A N 1
ATOM 1425 C CA . LEU A 1 185 ? 2.671 -12.947 -6.372 1.00 96.19 185 LEU A CA 1
ATOM 1426 C C . LEU A 1 185 ? 3.336 -13.913 -5.386 1.00 96.19 185 LEU A C 1
ATOM 1428 O O . LEU A 1 185 ? 4.521 -13.773 -5.103 1.00 96.19 185 LEU A O 1
ATOM 1432 N N . LYS A 1 186 ? 2.618 -14.952 -4.946 1.00 96.56 186 LYS A N 1
ATOM 1433 C CA . LYS A 1 186 ? 3.186 -15.981 -4.068 1.00 96.56 186 LYS A CA 1
ATOM 1434 C C . LYS A 1 186 ? 4.302 -16.777 -4.753 1.00 96.56 186 LYS A C 1
ATOM 1436 O O . LYS A 1 186 ? 5.285 -17.130 -4.113 1.00 96.56 186 LYS A O 1
ATOM 1441 N N . SER A 1 187 ? 4.179 -17.040 -6.059 1.00 95.94 187 SER A N 1
ATOM 1442 C CA . SER A 1 187 ? 5.251 -17.685 -6.832 1.00 95.94 187 SER A CA 1
ATOM 1443 C C . SER A 1 187 ? 6.481 -16.797 -7.023 1.00 95.94 187 SER A C 1
ATOM 1445 O O . SER A 1 187 ? 7.580 -17.329 -7.126 1.00 95.94 187 SER A O 1
ATOM 1447 N N . LEU A 1 188 ? 6.294 -15.472 -7.063 1.00 93.69 188 LEU A N 1
ATOM 1448 C CA . LEU A 1 188 ? 7.380 -14.501 -7.172 1.00 93.69 188 LEU A CA 1
ATOM 1449 C C . LEU A 1 188 ? 8.187 -14.459 -5.867 1.00 93.69 188 LEU A C 1
ATOM 1451 O O . LEU A 1 188 ? 9.383 -14.709 -5.900 1.00 93.69 188 LEU A O 1
ATOM 1455 N N . GLN A 1 189 ? 7.512 -14.306 -4.720 1.00 90.62 189 GLN A N 1
ATOM 1456 C CA . GLN A 1 189 ? 8.159 -14.349 -3.399 1.00 90.62 189 GLN A CA 1
ATOM 1457 C C . GLN A 1 189 ? 8.898 -15.672 -3.157 1.00 90.62 189 GLN A C 1
ATOM 1459 O O . GLN A 1 189 ? 10.029 -15.678 -2.690 1.00 90.62 189 GLN A O 1
ATOM 1464 N N . ALA A 1 190 ? 8.301 -16.804 -3.544 1.00 90.50 190 ALA A N 1
ATOM 1465 C CA . ALA A 1 190 ? 8.956 -18.104 -3.411 1.00 90.50 190 ALA A CA 1
ATOM 1466 C C . ALA A 1 190 ? 10.209 -18.254 -4.297 1.00 90.50 190 ALA A C 1
ATOM 1468 O O . ALA A 1 190 ? 11.091 -19.045 -3.961 1.00 90.50 190 ALA A O 1
ATOM 1469 N N . ALA A 1 191 ? 10.278 -17.553 -5.434 1.00 89.25 191 ALA A N 1
ATOM 1470 C CA . ALA A 1 191 ? 11.468 -17.531 -6.279 1.00 89.25 191 ALA A CA 1
ATOM 1471 C C . ALA A 1 191 ? 12.570 -16.671 -5.643 1.00 89.25 191 ALA A C 1
ATOM 1473 O O . ALA A 1 191 ? 13.701 -17.139 -5.540 1.00 89.25 191 ALA A O 1
ATOM 1474 N N . ASP A 1 192 ? 12.215 -15.488 -5.139 1.00 86.25 192 ASP A N 1
ATOM 1475 C CA . ASP A 1 192 ? 13.148 -14.576 -4.469 1.00 86.25 192 ASP A CA 1
ATOM 1476 C C . ASP A 1 192 ? 13.743 -15.219 -3.199 1.00 86.25 192 ASP A C 1
ATOM 1478 O O . ASP A 1 192 ? 14.960 -15.237 -3.013 1.00 86.25 192 ASP A O 1
ATOM 1482 N N . ASP A 1 193 ? 12.911 -15.857 -2.368 1.00 85.44 193 ASP A N 1
ATOM 1483 C CA . ASP A 1 193 ? 13.361 -16.581 -1.170 1.00 85.44 193 ASP A CA 1
ATOM 1484 C C . ASP A 1 193 ? 14.311 -17.743 -1.514 1.00 85.44 193 ASP A C 1
ATOM 1486 O O . ASP A 1 193 ? 15.259 -18.032 -0.775 1.00 85.44 193 ASP A O 1
ATOM 1490 N N . ALA A 1 194 ? 14.073 -18.426 -2.640 1.00 85.88 194 ALA A N 1
ATOM 1491 C CA . ALA A 1 194 ? 14.923 -19.519 -3.102 1.00 85.88 194 ALA A CA 1
ATOM 1492 C C . ALA A 1 194 ? 16.284 -19.021 -3.612 1.00 85.88 194 ALA A C 1
ATOM 1494 O O . ALA A 1 194 ? 17.293 -19.691 -3.376 1.00 85.88 194 ALA A O 1
ATOM 1495 N N . GLU A 1 195 ? 16.329 -17.861 -4.273 1.00 82.94 195 GLU A N 1
ATOM 1496 C CA . GLU A 1 195 ? 17.581 -17.215 -4.681 1.00 82.94 195 GLU A CA 1
ATOM 1497 C C . GLU A 1 195 ? 18.396 -16.770 -3.459 1.00 82.94 195 GLU A C 1
ATOM 1499 O O . GLU A 1 195 ? 19.582 -17.094 -3.365 1.00 82.94 195 GLU A O 1
ATOM 1504 N N . ILE A 1 196 ? 17.751 -16.152 -2.462 1.00 81.00 196 ILE A N 1
ATOM 1505 C CA . ILE A 1 196 ? 18.401 -15.746 -1.202 1.00 81.00 196 ILE A CA 1
ATOM 1506 C C . ILE A 1 196 ? 18.982 -16.960 -0.461 1.00 81.00 196 ILE A C 1
ATOM 1508 O O . ILE A 1 196 ? 20.091 -16.900 0.075 1.00 81.00 196 ILE A O 1
ATOM 1512 N N . ALA A 1 197 ? 18.255 -18.081 -0.435 1.00 80.50 197 ALA A N 1
ATOM 1513 C CA . ALA A 1 197 ? 18.720 -19.308 0.207 1.00 80.50 197 ALA A CA 1
ATOM 1514 C C . ALA A 1 197 ? 19.892 -19.980 -0.538 1.00 80.50 197 ALA A C 1
ATOM 1516 O O . ALA A 1 197 ? 20.693 -20.674 0.094 1.00 80.50 197 ALA A O 1
ATOM 1517 N N . ALA A 1 198 ? 19.991 -19.804 -1.860 1.00 77.19 198 ALA A N 1
ATOM 1518 C CA . ALA A 1 198 ? 21.029 -20.411 -2.690 1.00 77.19 198 ALA A CA 1
ATOM 1519 C C . ALA A 1 198 ? 22.337 -19.599 -2.712 1.00 77.19 198 ALA A C 1
ATOM 1521 O O . ALA A 1 198 ? 23.411 -20.196 -2.621 1.00 77.19 198 ALA A O 1
ATOM 1522 N N . ASP A 1 199 ? 22.257 -18.266 -2.770 1.00 67.19 199 ASP A N 1
ATOM 1523 C CA . ASP A 1 199 ? 23.410 -17.356 -2.911 1.00 67.19 199 ASP A CA 1
ATOM 1524 C C . ASP A 1 199 ? 23.889 -16.751 -1.581 1.00 67.19 199 ASP A C 1
ATOM 1526 O O . ASP A 1 199 ? 24.444 -15.649 -1.524 1.00 67.19 199 ASP A O 1
ATOM 1530 N N . GLY A 1 200 ? 23.701 -17.517 -0.499 1.00 57.06 200 GLY A N 1
ATOM 1531 C CA . GLY A 1 200 ? 24.037 -17.175 0.879 1.00 57.06 200 GLY A CA 1
ATOM 1532 C C . GLY A 1 200 ? 25.229 -16.224 1.018 1.00 57.06 200 GLY A C 1
ATOM 1533 O O . GLY A 1 200 ? 26.386 -16.639 0.966 1.00 57.06 200 GLY A O 1
ATOM 1534 N N . PHE A 1 201 ? 24.898 -14.956 1.282 1.00 51.94 201 PHE A N 1
ATOM 1535 C CA . PHE A 1 201 ? 25.766 -13.913 1.834 1.00 51.94 201 PHE A CA 1
ATOM 1536 C C . PHE A 1 201 ? 26.685 -13.116 0.878 1.00 51.94 201 PHE A C 1
ATOM 1538 O O . PHE A 1 201 ? 27.389 -12.233 1.358 1.00 51.94 201 PHE A O 1
ATOM 1545 N N . ALA A 1 202 ? 26.695 -13.335 -0.444 1.00 48.69 202 ALA A N 1
ATOM 1546 C CA . ALA A 1 202 ? 27.737 -12.724 -1.298 1.00 48.69 202 ALA A CA 1
ATOM 1547 C C . ALA A 1 202 ? 27.326 -11.548 -2.215 1.00 48.69 202 ALA A C 1
ATOM 1549 O O . ALA A 1 202 ? 28.209 -10.966 -2.843 1.00 48.69 202 ALA A O 1
ATOM 1550 N N . ALA A 1 203 ? 26.050 -11.156 -2.311 1.00 48.75 203 ALA A N 1
ATOM 1551 C CA . ALA A 1 203 ? 25.621 -10.167 -3.313 1.00 48.75 203 ALA A CA 1
ATOM 1552 C C . ALA A 1 203 ? 24.669 -9.083 -2.768 1.00 48.75 203 ALA A C 1
ATOM 1554 O O . ALA A 1 203 ? 23.533 -8.954 -3.214 1.00 48.75 203 ALA A O 1
ATOM 1555 N N . VAL A 1 204 ? 25.147 -8.239 -1.848 1.00 50.03 204 VAL A N 1
ATOM 1556 C CA . VAL A 1 204 ? 24.460 -6.996 -1.414 1.00 50.03 204 VAL A CA 1
ATOM 1557 C C . VAL A 1 204 ? 24.659 -5.877 -2.459 1.00 50.03 204 VAL A C 1
ATOM 1559 O O . VAL A 1 204 ? 25.078 -4.771 -2.160 1.00 50.03 204 VAL A O 1
ATOM 1562 N N . GLY A 1 205 ? 24.423 -6.173 -3.739 1.00 49.31 205 GLY A N 1
ATOM 1563 C CA . GLY A 1 205 ? 24.685 -5.235 -4.841 1.00 49.31 205 GLY A CA 1
ATOM 1564 C C . GLY A 1 205 ? 23.870 -5.538 -6.095 1.00 49.31 205 GLY A C 1
ATOM 1565 O O . GLY A 1 205 ? 24.390 -5.494 -7.209 1.00 49.31 205 GLY A O 1
ATOM 1566 N N . GLY A 1 206 ? 22.611 -5.942 -5.908 1.00 48.84 206 GLY A N 1
ATOM 1567 C CA . GLY A 1 206 ? 21.722 -6.459 -6.947 1.00 48.84 206 GLY A CA 1
ATOM 1568 C C . GLY A 1 206 ? 21.297 -5.424 -7.992 1.00 48.84 206 GLY A C 1
ATOM 1569 O O . GLY A 1 206 ? 20.192 -4.897 -7.948 1.00 48.84 206 GLY A O 1
ATOM 1570 N N . VAL A 1 207 ? 22.122 -5.232 -9.022 1.00 47.38 207 VAL A N 1
ATOM 1571 C CA . VAL A 1 207 ? 21.791 -4.488 -10.259 1.00 47.38 207 VAL A CA 1
ATOM 1572 C C . VAL A 1 207 ? 20.769 -5.250 -11.150 1.00 47.38 207 VAL A C 1
ATOM 1574 O O . VAL A 1 207 ? 20.423 -4.809 -12.241 1.00 47.38 207 VAL A O 1
ATOM 1577 N N . GLY A 1 208 ? 20.228 -6.389 -10.697 1.00 50.84 208 GLY A N 1
ATOM 1578 C CA . GLY A 1 208 ? 19.342 -7.274 -11.475 1.00 50.84 208 GLY A CA 1
ATOM 1579 C C . GLY A 1 208 ? 17.827 -7.018 -11.384 1.00 50.84 208 GLY A C 1
ATOM 1580 O O . GLY A 1 208 ? 17.069 -7.687 -12.081 1.00 50.84 208 GLY A O 1
ATOM 1581 N N . GLY A 1 209 ? 17.352 -6.077 -10.558 1.00 57.97 209 GLY A N 1
ATOM 1582 C CA . GLY A 1 209 ? 15.922 -5.992 -10.200 1.00 57.97 209 GLY A CA 1
ATOM 1583 C C . GLY A 1 209 ? 14.987 -5.291 -11.199 1.00 57.97 209 GLY A C 1
ATOM 1584 O O . GLY A 1 209 ? 13.785 -5.547 -11.202 1.00 57.97 209 GLY A O 1
ATOM 1585 N N . ARG A 1 210 ? 15.491 -4.412 -12.077 1.00 63.47 210 ARG A N 1
ATOM 1586 C CA . ARG A 1 210 ? 14.609 -3.525 -12.870 1.00 63.47 210 ARG A CA 1
ATOM 1587 C C . ARG A 1 210 ? 13.815 -4.249 -13.964 1.00 63.47 210 ARG A C 1
ATOM 1589 O O . ARG A 1 210 ? 12.639 -3.940 -14.161 1.00 63.47 210 ARG A O 1
ATOM 1596 N N . ASP A 1 211 ? 14.423 -5.221 -14.641 1.00 76.19 211 ASP A N 1
ATOM 1597 C CA . ASP A 1 211 ? 13.749 -5.965 -15.716 1.00 76.19 211 ASP A CA 1
ATOM 1598 C C . ASP A 1 211 ? 12.744 -6.987 -15.159 1.00 76.19 211 ASP A C 1
ATOM 1600 O O . ASP A 1 211 ? 11.660 -7.166 -15.725 1.00 76.19 211 ASP A O 1
ATOM 1604 N N . SER A 1 212 ? 13.061 -7.605 -14.014 1.00 83.06 212 SER A N 1
ATOM 1605 C CA . SER A 1 212 ? 12.154 -8.522 -13.310 1.00 83.06 212 SER A CA 1
ATOM 1606 C C . SER A 1 212 ? 10.897 -7.792 -12.826 1.00 83.06 212 SER A C 1
ATOM 1608 O O . SER A 1 212 ? 9.772 -8.208 -13.122 1.00 83.06 212 SER A O 1
ATOM 1610 N N . ASP A 1 213 ? 11.077 -6.625 -12.201 1.00 86.75 213 ASP A N 1
ATOM 1611 C CA . ASP A 1 213 ? 9.984 -5.777 -11.722 1.00 86.75 213 ASP A CA 1
ATOM 1612 C C . ASP A 1 213 ? 9.050 -5.324 -12.844 1.00 86.75 213 ASP A C 1
ATOM 1614 O O . ASP A 1 213 ? 7.824 -5.286 -12.682 1.00 86.75 213 ASP A O 1
ATOM 1618 N N . GLN A 1 214 ? 9.616 -4.955 -13.994 1.00 91.62 214 GLN A N 1
ATOM 1619 C CA . GLN A 1 214 ? 8.829 -4.506 -15.133 1.00 91.62 214 GLN A CA 1
ATOM 1620 C C . GLN A 1 214 ? 7.985 -5.653 -15.704 1.00 91.62 214 GLN A C 1
ATOM 1622 O O . GLN A 1 214 ? 6.781 -5.483 -15.926 1.00 91.62 214 GLN A O 1
ATOM 1627 N N . HIS A 1 215 ? 8.571 -6.843 -15.854 1.00 92.88 215 HIS A N 1
ATOM 1628 C CA . HIS A 1 215 ? 7.834 -8.035 -16.270 1.00 92.88 215 HIS A CA 1
ATOM 1629 C C . HIS A 1 215 ? 6.745 -8.434 -15.266 1.00 92.88 215 HIS A C 1
ATOM 1631 O O . HIS A 1 215 ? 5.634 -8.794 -15.676 1.00 92.88 215 HIS A O 1
ATOM 1637 N N . ALA A 1 216 ? 7.015 -8.317 -13.963 1.00 93.62 216 ALA A N 1
ATOM 1638 C CA . ALA A 1 216 ? 6.029 -8.579 -12.922 1.00 93.62 216 ALA A CA 1
ATOM 1639 C C . ALA A 1 216 ? 4.837 -7.620 -13.009 1.00 93.62 216 ALA A C 1
ATOM 1641 O O . ALA A 1 216 ? 3.677 -8.052 -13.007 1.00 93.62 216 ALA A O 1
ATOM 1642 N N . LYS A 1 217 ? 5.104 -6.321 -13.188 1.00 94.25 217 LYS A N 1
ATOM 1643 C CA . LYS A 1 217 ? 4.069 -5.292 -13.373 1.00 94.25 217 LYS A CA 1
ATOM 1644 C C . LYS A 1 217 ? 3.227 -5.541 -14.621 1.00 94.25 217 LYS A C 1
ATOM 1646 O O . LYS A 1 217 ? 2.004 -5.414 -14.563 1.00 94.25 217 LYS A O 1
ATOM 1651 N N . GLU A 1 218 ? 3.839 -5.922 -15.739 1.00 96.50 218 GLU A N 1
ATOM 1652 C CA . GLU A 1 218 ? 3.121 -6.231 -16.982 1.00 96.50 218 GLU A CA 1
ATOM 1653 C C . GLU A 1 218 ? 2.212 -7.453 -16.839 1.00 96.50 218 GLU A C 1
ATOM 1655 O O . GLU A 1 218 ? 1.053 -7.425 -17.267 1.00 96.50 218 GLU A O 1
ATOM 1660 N N . LYS A 1 219 ? 2.696 -8.505 -16.176 1.00 96.88 219 LYS A N 1
ATOM 1661 C CA . LYS A 1 219 ? 1.912 -9.719 -15.939 1.00 96.88 219 LYS A CA 1
ATOM 1662 C C . LYS A 1 219 ? 0.757 -9.472 -14.970 1.00 96.88 219 LYS A C 1
ATOM 1664 O O . LYS A 1 219 ? -0.363 -9.903 -15.237 1.00 96.88 219 LYS A O 1
ATOM 1669 N N . LEU A 1 220 ? 0.979 -8.697 -13.908 1.00 96.88 220 LEU A N 1
ATOM 1670 C CA . LEU A 1 220 ? -0.090 -8.251 -13.010 1.00 96.88 220 LEU A CA 1
ATOM 1671 C C . LEU A 1 220 ? -1.115 -7.381 -13.732 1.00 96.88 220 LEU A C 1
ATOM 1673 O O . LEU A 1 220 ? -2.315 -7.556 -13.528 1.00 96.88 220 LEU A O 1
ATOM 1677 N N . ARG A 1 221 ? -0.671 -6.492 -14.626 1.00 97.75 221 ARG A N 1
ATOM 1678 C CA . ARG A 1 221 ? -1.566 -5.684 -15.462 1.00 97.75 221 ARG A CA 1
ATOM 1679 C C . ARG A 1 221 ? -2.427 -6.550 -16.378 1.00 97.75 221 ARG A C 1
ATOM 1681 O O . ARG A 1 221 ? -3.596 -6.228 -16.572 1.00 97.75 221 ARG A O 1
ATOM 1688 N N . ALA A 1 222 ? -1.879 -7.643 -16.909 1.00 98.06 222 ALA A N 1
ATOM 1689 C CA . ALA A 1 222 ? -2.624 -8.594 -17.731 1.00 98.06 222 ALA A CA 1
ATOM 1690 C C . ALA A 1 222 ? -3.680 -9.382 -16.932 1.00 98.06 222 ALA A C 1
ATOM 1692 O O . ALA A 1 222 ? -4.725 -9.718 -17.484 1.00 98.06 222 ALA A O 1
ATOM 1693 N N . ILE A 1 223 ? -3.428 -9.659 -15.646 1.00 97.62 223 ILE A N 1
ATOM 1694 C CA . ILE A 1 223 ? -4.356 -10.394 -14.769 1.00 97.62 223 ILE A CA 1
ATOM 1695 C C . ILE A 1 223 ? -5.440 -9.471 -14.193 1.00 97.62 223 ILE A C 1
ATOM 1697 O O . ILE A 1 223 ? -6.623 -9.805 -14.228 1.00 97.62 223 ILE A O 1
ATOM 1701 N N . LEU A 1 224 ? -5.038 -8.326 -13.637 1.00 97.38 224 LEU A N 1
ATOM 1702 C CA . LEU A 1 224 ? -5.912 -7.426 -12.877 1.00 97.38 224 LEU A CA 1
ATOM 1703 C C . LEU A 1 224 ? -6.615 -6.382 -13.756 1.00 97.38 224 LEU A C 1
ATOM 1705 O O . LEU A 1 224 ? -7.694 -5.906 -13.400 1.00 97.38 224 LEU A O 1
ATOM 1709 N N . GLY A 1 225 ? -6.014 -6.015 -14.888 1.00 97.50 225 GLY A N 1
ATOM 1710 C CA . GLY A 1 225 ? -6.391 -4.835 -15.665 1.00 97.50 225 GLY A CA 1
ATOM 1711 C C . GLY A 1 225 ? -5.617 -3.585 -15.235 1.00 97.50 225 GLY A C 1
ATOM 1712 O O . GLY A 1 225 ? -5.036 -3.517 -14.151 1.00 97.50 225 GLY A O 1
ATOM 1713 N N . ALA A 1 226 ? -5.586 -2.571 -16.103 1.00 96.44 226 ALA A N 1
ATOM 1714 C CA . ALA A 1 226 ? -4.811 -1.348 -15.873 1.00 96.44 226 ALA A CA 1
ATOM 1715 C C . ALA A 1 226 ? -5.385 -0.493 -14.730 1.00 96.44 226 ALA A C 1
ATOM 1717 O O . ALA A 1 226 ? -4.636 0.140 -13.990 1.00 96.44 226 ALA A O 1
ATOM 1718 N N . GLU A 1 227 ? -6.705 -0.494 -14.580 1.00 97.00 227 GLU A N 1
ATOM 1719 C CA . GLU A 1 227 ? -7.457 0.256 -13.576 1.00 97.00 227 GLU A CA 1
ATOM 1720 C C . GLU A 1 227 ? -7.325 -0.328 -12.160 1.00 97.00 227 GLU A C 1
ATOM 1722 O O . GLU A 1 227 ? -7.438 0.393 -11.167 1.00 97.00 227 GLU A O 1
ATOM 1727 N N . ASN A 1 228 ? -7.010 -1.620 -12.055 1.00 97.44 228 ASN A N 1
ATOM 1728 C CA . ASN A 1 228 ? -7.001 -2.358 -10.795 1.00 97.44 228 ASN A CA 1
ATOM 1729 C C . ASN A 1 228 ? -5.595 -2.665 -10.266 1.00 97.44 228 ASN A C 1
ATOM 1731 O O . ASN A 1 228 ? -5.455 -3.397 -9.289 1.00 97.44 228 ASN A O 1
ATOM 1735 N N . LEU A 1 229 ? -4.544 -2.091 -10.861 1.00 95.81 229 LEU A N 1
ATOM 1736 C CA . LEU A 1 229 ? -3.158 -2.313 -10.424 1.00 95.81 229 LEU A CA 1
ATOM 1737 C C . LEU A 1 229 ? -2.917 -1.941 -8.954 1.00 95.81 229 LEU A C 1
ATOM 1739 O O . LEU A 1 229 ? -2.084 -2.549 -8.292 1.00 95.81 229 LEU A O 1
ATOM 1743 N N . HIS A 1 230 ? -3.688 -0.998 -8.412 1.00 96.00 230 HIS A N 1
ATOM 1744 C CA . HIS A 1 230 ? -3.620 -0.615 -7.002 1.00 96.00 230 HIS A CA 1
ATOM 1745 C C . HIS A 1 230 ? -3.982 -1.761 -6.036 1.00 96.00 230 HIS A C 1
ATOM 1747 O O . HIS A 1 230 ? -3.558 -1.741 -4.882 1.00 96.00 230 HIS A O 1
ATOM 1753 N N . PHE A 1 231 ? -4.720 -2.783 -6.491 1.00 97.50 231 PHE A N 1
ATOM 1754 C CA . PHE A 1 231 ? -4.993 -3.978 -5.690 1.00 97.50 231 PHE A CA 1
ATOM 1755 C C . PHE A 1 231 ? -3.785 -4.911 -5.567 1.00 97.50 231 PHE A C 1
ATOM 1757 O O . PHE A 1 231 ? -3.774 -5.714 -4.640 1.00 97.50 231 PHE A O 1
ATOM 1764 N N . ALA A 1 232 ? -2.764 -4.804 -6.426 1.00 97.12 232 ALA A N 1
ATOM 1765 C CA . ALA A 1 232 ? -1.571 -5.648 -6.332 1.00 97.12 232 ALA A CA 1
ATOM 1766 C C . ALA A 1 232 ? -0.877 -5.491 -4.969 1.00 97.12 232 ALA A C 1
ATOM 1768 O O . ALA A 1 232 ? -0.626 -6.485 -4.298 1.00 97.12 232 ALA A O 1
ATOM 1769 N N . SER A 1 233 ? -0.693 -4.249 -4.503 1.00 96.19 233 SER A N 1
ATOM 1770 C CA . SER A 1 233 ? -0.133 -3.965 -3.171 1.00 96.19 233 SER A CA 1
ATOM 1771 C C . SER A 1 233 ? -1.005 -4.514 -2.034 1.00 96.19 233 SER A C 1
ATOM 1773 O O . SER A 1 233 ? -0.496 -4.974 -1.016 1.00 96.19 233 SER A O 1
ATOM 1775 N N . LEU A 1 234 ? -2.331 -4.514 -2.202 1.00 96.56 234 LEU A N 1
ATOM 1776 C CA . LEU A 1 234 ? -3.244 -5.045 -1.190 1.00 96.56 234 LEU A CA 1
ATOM 1777 C C . LEU A 1 234 ? -3.215 -6.582 -1.127 1.00 96.56 234 LEU A C 1
ATOM 1779 O O . LEU A 1 234 ? -3.373 -7.152 -0.049 1.00 96.56 234 LEU A O 1
ATOM 1783 N N . ILE A 1 235 ? -3.031 -7.246 -2.272 1.00 97.75 235 ILE A N 1
ATOM 1784 C CA . ILE A 1 235 ? -2.863 -8.703 -2.349 1.00 97.75 235 ILE A CA 1
ATOM 1785 C C . ILE A 1 235 ? -1.516 -9.106 -1.742 1.00 97.75 235 ILE A C 1
ATOM 1787 O O . ILE A 1 235 ? -1.478 -10.061 -0.977 1.00 97.75 235 ILE A O 1
ATOM 1791 N N . ASP A 1 236 ? -0.452 -8.351 -2.009 1.00 96.94 236 ASP A N 1
ATOM 1792 C CA . ASP A 1 236 ? 0.874 -8.571 -1.422 1.00 96.94 236 ASP A CA 1
ATOM 1793 C C . ASP A 1 236 ? 0.855 -8.466 0.117 1.00 96.94 236 ASP A C 1
ATOM 1795 O O . ASP A 1 236 ? 1.257 -9.395 0.814 1.00 96.94 236 ASP A O 1
ATOM 1799 N N . GLN A 1 237 ? 0.227 -7.417 0.668 1.00 95.75 237 GLN A N 1
ATOM 1800 C CA . GLN A 1 237 ? -0.008 -7.305 2.117 1.00 95.75 237 GLN A CA 1
ATOM 1801 C C . GLN A 1 237 ? -0.783 -8.499 2.683 1.00 95.75 237 GLN A C 1
ATOM 1803 O O . GLN A 1 237 ? -0.527 -8.936 3.805 1.00 95.75 237 GLN A O 1
ATOM 1808 N N . LEU A 1 238 ? -1.773 -8.995 1.936 1.00 96.62 238 LEU A N 1
ATOM 1809 C CA . LEU A 1 238 ? -2.565 -10.149 2.339 1.00 96.62 238 LEU A CA 1
ATOM 1810 C C . LEU A 1 238 ? -1.716 -11.423 2.377 1.00 96.62 238 LEU A C 1
ATOM 1812 O O . LEU A 1 238 ? -1.852 -12.167 3.342 1.00 96.62 238 LEU A O 1
ATOM 1816 N N . ILE A 1 239 ? -0.822 -11.636 1.409 1.00 96.81 239 ILE A N 1
ATOM 1817 C CA . ILE A 1 239 ? 0.120 -12.765 1.422 1.00 96.81 239 ILE A CA 1
ATOM 1818 C C . ILE A 1 239 ? 1.043 -12.665 2.642 1.00 96.81 239 ILE A C 1
ATOM 1820 O O . ILE A 1 239 ? 1.105 -13.604 3.429 1.00 96.81 239 ILE A O 1
ATOM 1824 N N . PHE A 1 240 ? 1.635 -11.492 2.887 1.00 95.62 240 PHE A N 1
ATOM 1825 C CA . PHE A 1 240 ? 2.489 -11.262 4.057 1.00 95.62 240 PHE A CA 1
ATOM 1826 C C . PHE A 1 240 ? 1.778 -11.574 5.388 1.00 95.62 240 PHE A C 1
ATOM 1828 O O . PHE A 1 240 ? 2.336 -12.216 6.278 1.00 95.62 240 PHE A O 1
ATOM 1835 N N . MET A 1 241 ? 0.519 -11.144 5.537 1.00 95.19 241 MET A N 1
ATOM 1836 C CA . MET A 1 241 ? -0.280 -11.447 6.732 1.00 95.19 241 MET A CA 1
ATOM 1837 C C . MET A 1 241 ? -0.654 -12.929 6.845 1.00 95.19 241 MET A C 1
ATOM 1839 O O . MET A 1 241 ? -0.780 -13.425 7.962 1.00 95.19 241 MET A O 1
ATOM 1843 N N . GLU A 1 242 ? -0.868 -13.617 5.722 1.00 94.94 242 GLU A N 1
ATOM 1844 C CA . GLU A 1 242 ? -1.180 -15.050 5.684 1.00 94.94 242 GLU A CA 1
ATOM 1845 C C . GLU A 1 242 ? 0.017 -15.910 6.080 1.00 94.94 242 GLU A C 1
ATOM 1847 O O . GLU A 1 242 ? -0.174 -16.900 6.779 1.00 94.94 242 GLU A O 1
ATOM 1852 N N . ASP A 1 243 ? 1.225 -15.520 5.680 1.00 93.06 243 ASP A N 1
ATOM 1853 C CA . ASP A 1 243 ? 2.452 -16.243 6.027 1.00 93.06 243 ASP A CA 1
ATOM 1854 C C . ASP A 1 243 ? 2.926 -15.936 7.467 1.00 93.06 243 ASP A C 1
ATOM 1856 O O . ASP A 1 243 ? 3.731 -16.673 8.030 1.00 93.06 243 ASP A O 1
ATOM 1860 N N . SER A 1 244 ? 2.387 -14.881 8.094 1.00 89.00 244 SER A N 1
ATOM 1861 C CA . SER A 1 244 ? 2.645 -14.513 9.499 1.00 89.00 244 SER A CA 1
ATOM 1862 C C . SER A 1 244 ? 1.748 -15.232 10.527 1.00 89.00 244 SER A C 1
ATOM 1864 O O . SER A 1 244 ? 1.901 -14.995 11.729 1.00 89.00 244 SER A O 1
ATOM 1866 N N . LEU A 1 245 ? 0.768 -16.029 10.079 1.00 84.88 245 LEU A N 1
ATOM 1867 C CA . LEU A 1 245 ? -0.173 -16.783 10.926 1.00 84.88 245 LEU A CA 1
ATOM 1868 C C . LEU A 1 245 ? 0.359 -18.172 11.292 1.00 84.88 245 LEU A C 1
ATOM 1870 O O . LEU A 1 245 ? 0.158 -18.557 12.468 1.00 84.88 245 LEU A O 1
#

Foldseek 3Di:
DDDDDDDVVVVVVVVVVVVVVVVVVVVVVVVVVVVVVVVVVVVVVVVVVCVCVVPPPPVVPPPPDDDDDDDDDDDDDDDDDDDDDPDPDPPPPPPPPPPPPDPPDPPPDDDDDDDDDDDDDDDDDDDDDDDDDDDDPPDDDPPDPPDCDDDPPVVVVLVVVLVVLLVVCCVVQNPQLLVVLLVLLVVVVVVVVVVCVVVPDDPPDPPPVPVVVVVNLVVNCVSRNPVRSVCSVSSNVSVVSVVVD

Organism: NCBI:txid2483200

Radius of gyration: 32.14 Å; chains: 1; bounding box: 69×50×79 Å

pLDDT: mean 71.69, std 22.38, range [37.09, 98.5]

Sequence (245 aa):
MGWAQPDPDKIEDAEEDIHNREEQLEAELEYTKTRCEELRKTLQDTKSYIARTAGGNTEALAAATGDESRQSSGHRPPKRPGATLNGDADDDDDCLYEEDEEDEESVESVAPISRRGGAASAVAETPRTRPSKIEVPSSKATRERVDLVDTPSSASRLAERIQIIRHRCVNALGAKAFQQAHEYLKSLQAADDAEIAADGFAAVGGVGGRDSDQHAKEKLRAILGAENLHFASLIDQLIFMEDSL

Secondary structure (DSSP, 8-state):
--PPPPPTHHHHHHHHHHHHHHHHHHHHHHHHHHHHHHHHHHHHHHHHHHHHHHHSSSSTTSSS---------------PPP---------------------------PPP-----------------------------------------HHHHHHHHHHHHHHHHHHHH-HHHHHHHHHHHHHHHHHHHHHHHHSTTS-S--TTHHHHHHHHHHHHHHHH-STTTHHHHHHHHHHHHHHT-